Protein AF-A0A963N2X4-F1 (afdb_monomer_lite)

pLDDT: mean 80.44, std 13.96, range [39.56, 97.25]

Sequence (215 aa):
LGLLGTFWGLLTTIRSVGEIIGGMSVGADPIAMFETLKTRLDAPLSGMATSFSTSLFGLAGSLVVGFLDLQSGHAQNRFYNELEEWLSNITRLPASGAPGDGEGSVPAYVQALLEQTAESIERMQRSAVEAERERRAASEQLGELNTQLTRLSDLISRESRDLSALASSQDDLGGLIRHLAHQPNPNAQFSEELRSELRLLSRTIAAALDKRQDD

Foldseek 3Di:
DLVVLLVVLVVVLVVQLVCLVVPDDDPDDPVVNVVSNVVSNVVSVVSNVVSNVSSVVVVVVVVVVVVVVVVVVVVVVVVVVVVVVVVCVVVVVPDPPPDDDDDDDDPVVVVVVVVVVVVVVVVVVVVVVVVVVVVVVVVVVVVVVVVVVVVVVVVVVVVVVVVVVVVVVVVVVVVVVVVVVPDPDDDPVNVVVVVVVVVVVVVVVVVVVVVVVVD

Radius of gyration: 38.86 Å; chains: 1; bounding box: 84×38×122 Å

Secondary structure (DSSP, 8-state):
-HHHHHHHHHHHHHHHHHHHHHT--TTS-HHHHHHHHHHHHHHHHHHHHHHHHHHHHHHHHHHHHHHHHHHHHHHHHHHHHHHHHHHHHHHHTTSS-----------HHHHHHHHHHHHHHHHHHHHHHHHHHHHHHHHHHHHHHHHHHHHHHHHHHHHHHHHHHHHHHHHHHHHHHHHHHT-SS--HHHHHHHHHHHHHHHHHHHHHHHTTT--

Structure (mmCIF, N/CA/C/O backbone):
data_AF-A0A963N2X4-F1
#
_entry.id   AF-A0A963N2X4-F1
#
loop_
_atom_site.group_PDB
_atom_site.id
_atom_site.type_symbol
_atom_site.label_atom_id
_atom_site.label_alt_id
_atom_site.label_comp_id
_atom_site.label_asym_id
_atom_site.label_entity_id
_atom_site.label_seq_id
_atom_site.pdbx_PDB_ins_code
_atom_site.Cartn_x
_atom_site.Cartn_y
_atom_site.Cartn_z
_atom_site.occupancy
_atom_site.B_iso_or_equiv
_atom_site.auth_seq_id
_atom_site.auth_comp_id
_atom_site.auth_asym_id
_atom_site.auth_atom_id
_atom_site.pdbx_PDB_model_num
ATOM 1 N N . LEU A 1 1 ? 15.024 3.054 6.738 1.00 62.12 1 LEU A N 1
ATOM 2 C CA . LEU A 1 1 ? 14.963 2.623 5.319 1.00 62.12 1 LEU A CA 1
ATOM 3 C C . LEU A 1 1 ? 15.112 3.795 4.347 1.00 62.12 1 LEU A C 1
ATOM 5 O O . LEU A 1 1 ? 16.032 3.744 3.547 1.00 62.12 1 LEU A O 1
ATOM 9 N N . GLY A 1 2 ? 14.329 4.879 4.462 1.00 65.69 2 GLY A N 1
ATOM 10 C CA . GLY A 1 2 ? 14.443 6.041 3.556 1.00 65.69 2 GLY A CA 1
ATOM 11 C C . GLY A 1 2 ? 15.836 6.688 3.497 1.00 65.69 2 GLY A C 1
ATOM 12 O O . GLY A 1 2 ? 16.353 6.914 2.412 1.00 65.69 2 GLY A O 1
ATOM 13 N N . LEU A 1 3 ? 16.500 6.889 4.640 1.00 75.62 3 LEU A N 1
ATOM 14 C CA . LEU A 1 3 ? 17.864 7.451 4.715 1.00 75.62 3 LEU A CA 1
ATOM 15 C C . LEU A 1 3 ? 18.938 6.607 3.999 1.00 75.62 3 LEU A C 1
ATOM 17 O O . LEU A 1 3 ? 19.970 7.121 3.583 1.00 75.62 3 LEU A O 1
ATOM 21 N N . LEU A 1 4 ? 18.701 5.302 3.858 1.00 74.94 4 LEU A N 1
ATOM 22 C CA . LEU A 1 4 ? 19.638 4.380 3.218 1.00 74.94 4 LEU A CA 1
ATOM 23 C C . LEU A 1 4 ? 19.562 4.513 1.686 1.00 74.94 4 LEU A C 1
ATOM 25 O O . LEU A 1 4 ? 20.586 4.401 1.020 1.00 74.94 4 LEU A O 1
ATOM 29 N N . GLY A 1 5 ? 18.379 4.842 1.146 1.00 74.88 5 GLY A N 1
ATOM 30 C CA . GLY A 1 5 ? 18.149 5.094 -0.283 1.00 74.88 5 GLY A CA 1
ATOM 31 C C . GLY A 1 5 ? 18.872 6.336 -0.814 1.00 74.88 5 GLY A C 1
ATOM 32 O O . GLY A 1 5 ? 19.521 6.261 -1.855 1.00 74.88 5 GLY A O 1
ATOM 33 N N . THR A 1 6 ? 18.866 7.447 -0.068 1.00 79.69 6 THR A N 1
ATOM 34 C CA . THR A 1 6 ? 19.642 8.652 -0.414 1.00 79.69 6 THR A CA 1
ATOM 35 C C . THR A 1 6 ? 21.135 8.391 -0.326 1.00 79.69 6 THR A C 1
ATOM 37 O O . THR A 1 6 ? 21.881 8.814 -1.204 1.00 79.69 6 THR A O 1
ATOM 40 N N . PHE A 1 7 ? 21.585 7.671 0.703 1.00 79.12 7 PHE A N 1
ATOM 41 C CA . PHE A 1 7 ? 22.998 7.337 0.864 1.00 79.12 7 PHE A CA 1
ATOM 42 C C . PHE A 1 7 ? 23.509 6.456 -0.286 1.00 79.12 7 PHE A C 1
ATOM 44 O O . PHE A 1 7 ? 24.583 6.701 -0.833 1.00 79.12 7 PHE A O 1
ATOM 51 N N . TRP A 1 8 ? 22.706 5.478 -0.715 1.00 77.56 8 TRP A N 1
ATOM 52 C CA . TRP A 1 8 ? 23.003 4.644 -1.881 1.00 77.56 8 TRP A CA 1
ATOM 53 C C . TRP A 1 8 ? 22.994 5.427 -3.198 1.00 77.56 8 TRP A C 1
ATOM 55 O O . TRP A 1 8 ? 23.889 5.248 -4.028 1.00 77.56 8 TRP A O 1
ATOM 65 N N . GLY A 1 9 ? 22.017 6.322 -3.374 1.00 78.38 9 GLY A N 1
ATOM 66 C CA . GLY A 1 9 ? 21.945 7.226 -4.519 1.00 78.38 9 GLY A CA 1
ATOM 67 C C . GLY A 1 9 ? 23.203 8.076 -4.642 1.00 78.38 9 GLY A C 1
ATOM 68 O O . GLY A 1 9 ? 23.879 8.019 -5.664 1.00 78.38 9 GLY A O 1
ATOM 69 N N . LEU A 1 10 ? 23.578 8.763 -3.558 1.00 81.31 10 LEU A N 1
ATOM 70 C CA . LEU A 1 10 ? 24.771 9.608 -3.498 1.00 81.31 10 LEU A CA 1
ATOM 71 C C . LEU A 1 10 ? 26.069 8.823 -3.736 1.00 81.31 10 LEU A C 1
ATOM 73 O O . LEU A 1 10 ? 26.924 9.293 -4.483 1.00 81.31 10 LEU A O 1
ATOM 77 N N . LEU A 1 11 ? 26.220 7.619 -3.168 1.00 80.19 11 LEU A N 1
ATOM 78 C CA . LEU A 1 11 ? 27.384 6.761 -3.437 1.00 80.19 11 LEU A CA 1
ATOM 79 C C . LEU A 1 11 ? 27.503 6.389 -4.920 1.00 80.19 11 LEU A C 1
ATOM 81 O O . LEU A 1 11 ? 28.609 6.346 -5.463 1.00 80.19 11 LEU A O 1
ATOM 85 N N . THR A 1 12 ? 26.373 6.140 -5.579 1.00 77.12 12 THR A N 1
ATOM 86 C CA . THR A 1 12 ? 26.329 5.811 -7.009 1.00 77.12 12 THR A CA 1
ATOM 87 C C . THR A 1 12 ? 26.694 7.027 -7.856 1.00 77.12 12 THR A C 1
ATOM 89 O O . THR A 1 12 ? 27.518 6.922 -8.767 1.00 77.12 12 THR A O 1
ATOM 92 N N . THR A 1 13 ? 26.165 8.206 -7.513 1.00 80.31 13 THR A N 1
ATOM 93 C CA . THR A 1 13 ? 26.501 9.458 -8.200 1.00 80.31 13 THR A CA 1
ATOM 94 C C . THR A 1 13 ? 27.989 9.784 -8.054 1.00 80.31 13 THR A C 1
ATOM 96 O O . THR A 1 13 ? 28.654 10.034 -9.056 1.00 80.31 13 THR A O 1
ATOM 99 N N . ILE A 1 14 ? 28.549 9.698 -6.842 1.00 82.12 14 ILE A N 1
ATOM 100 C CA . ILE A 1 14 ? 29.975 9.959 -6.579 1.00 82.12 14 ILE A CA 1
ATOM 101 C C . ILE A 1 14 ? 30.872 8.985 -7.352 1.00 82.12 14 ILE A C 1
ATOM 103 O O . ILE A 1 14 ? 31.860 9.412 -7.947 1.00 82.12 14 ILE A O 1
ATOM 107 N N . ARG A 1 15 ? 30.516 7.693 -7.397 1.00 79.75 15 ARG A N 1
ATOM 108 C CA . ARG A 1 15 ? 31.253 6.691 -8.183 1.00 79.75 15 ARG A CA 1
ATOM 109 C C . ARG A 1 15 ? 31.260 7.040 -9.670 1.00 79.75 15 ARG A C 1
ATOM 111 O O . ARG A 1 15 ? 32.328 7.062 -10.271 1.00 79.75 15 ARG A O 1
ATOM 118 N N . SER A 1 16 ? 30.097 7.369 -10.235 1.00 80.31 16 SER A N 1
ATOM 119 C CA . SER A 1 16 ? 29.987 7.719 -11.657 1.00 80.31 16 SER A CA 1
ATOM 120 C C . SER A 1 16 ? 30.785 8.978 -12.014 1.00 80.31 16 SER A C 1
ATOM 122 O O . SER A 1 16 ? 31.476 9.004 -13.026 1.00 80.31 16 SER A O 1
ATOM 124 N N . VAL A 1 17 ? 30.778 9.999 -11.149 1.00 80.38 17 VAL A N 1
ATOM 125 C CA . VAL A 1 17 ? 31.577 11.217 -11.339 1.00 80.38 17 VAL A CA 1
ATOM 126 C C . VAL A 1 17 ? 33.073 10.899 -11.249 1.00 80.38 17 VAL A C 1
ATOM 128 O O . VAL A 1 17 ? 33.852 11.397 -12.059 1.00 80.38 17 VAL A O 1
ATOM 131 N N . GLY A 1 18 ? 33.478 10.022 -10.326 1.00 78.31 18 GLY A N 1
ATOM 132 C CA . GLY A 1 18 ? 34.857 9.539 -10.219 1.00 78.31 18 GLY A CA 1
ATOM 133 C C . GLY A 1 18 ? 35.337 8.791 -11.468 1.00 78.31 18 GLY A C 1
ATOM 134 O O . GLY A 1 18 ? 36.456 9.020 -11.922 1.00 78.31 18 GLY A O 1
ATOM 135 N N . GLU A 1 19 ? 34.489 7.954 -12.067 1.00 80.88 19 GLU A N 1
ATOM 136 C CA . GLU A 1 19 ? 34.790 7.243 -13.318 1.00 80.88 19 GLU A CA 1
ATOM 137 C C . GLU A 1 19 ? 34.906 8.194 -14.517 1.00 80.88 19 GLU A C 1
ATOM 139 O O . GLU A 1 19 ? 35.781 8.021 -15.366 1.00 80.88 19 GLU A O 1
ATOM 144 N N . ILE A 1 20 ? 34.066 9.231 -14.575 1.00 76.44 20 ILE A 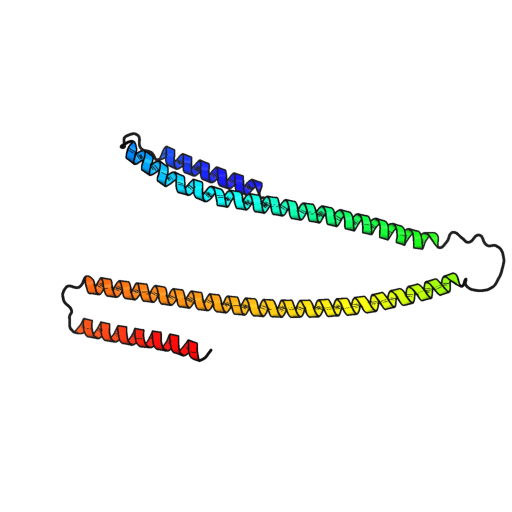N 1
ATOM 145 C CA . ILE A 1 20 ? 34.120 10.251 -15.631 1.00 76.44 20 ILE A CA 1
ATOM 146 C C . ILE A 1 20 ? 35.423 11.055 -15.546 1.00 76.44 20 ILE A C 1
ATOM 148 O O . ILE A 1 20 ? 36.079 11.255 -16.566 1.00 76.44 20 ILE A O 1
ATOM 152 N N . ILE A 1 21 ? 35.824 11.471 -14.339 1.00 75.56 21 ILE A N 1
ATOM 153 C CA . ILE A 1 21 ? 37.073 12.214 -14.110 1.00 75.56 21 ILE A CA 1
ATOM 154 C C . ILE A 1 21 ? 38.296 11.322 -14.375 1.00 75.56 21 ILE A C 1
ATOM 156 O O . ILE A 1 21 ? 39.256 11.768 -14.999 1.00 75.56 21 ILE A O 1
ATOM 160 N N . GLY A 1 22 ? 38.259 10.056 -13.947 1.00 76.31 22 GLY A N 1
ATOM 161 C CA . GLY A 1 22 ? 39.350 9.099 -14.158 1.00 76.31 22 GLY A CA 1
ATOM 162 C C . GLY A 1 22 ? 39.520 8.645 -15.613 1.00 76.31 22 GLY A C 1
ATOM 163 O O . GLY A 1 22 ? 40.617 8.262 -16.007 1.00 76.31 22 GLY A O 1
ATOM 164 N N . GLY A 1 23 ? 38.455 8.700 -16.419 1.00 70.50 23 GLY A N 1
ATOM 165 C CA . GLY A 1 23 ? 38.459 8.301 -17.830 1.00 70.50 23 GLY A CA 1
ATOM 166 C C . GLY A 1 23 ? 38.890 9.389 -18.821 1.00 70.50 23 GLY A C 1
ATOM 167 O O . GLY A 1 23 ? 38.997 9.110 -20.015 1.00 70.50 23 GLY A O 1
ATOM 168 N N . MET A 1 24 ? 39.125 10.625 -18.371 1.00 68.56 24 MET A N 1
ATOM 169 C CA . MET A 1 24 ? 39.570 11.720 -19.237 1.00 68.56 24 MET A CA 1
ATOM 170 C C . MET A 1 24 ? 41.071 11.596 -19.547 1.00 68.56 24 MET A C 1
ATOM 172 O O . MET A 1 24 ? 41.914 11.783 -18.672 1.00 68.56 24 MET A O 1
ATOM 176 N N . SER A 1 25 ? 41.428 11.309 -20.806 1.00 62.69 25 SER A N 1
ATOM 177 C CA . SER A 1 25 ? 42.835 11.249 -21.223 1.00 62.69 25 SER A CA 1
ATOM 178 C C . SER A 1 25 ? 43.450 12.649 -21.283 1.00 62.69 25 SER A C 1
ATOM 180 O O . SER A 1 25 ? 42.948 13.522 -21.995 1.00 62.69 25 SER A O 1
ATOM 182 N N . VAL A 1 26 ? 44.567 12.853 -20.588 1.00 63.06 26 VAL A N 1
ATOM 183 C CA . VAL A 1 26 ? 45.342 14.100 -20.631 1.00 63.06 26 VAL A CA 1
ATOM 184 C C . VAL A 1 26 ? 45.997 14.224 -22.014 1.00 63.06 26 VAL A C 1
ATOM 186 O O . VAL A 1 26 ? 46.991 13.556 -22.284 1.00 63.06 26 VAL A O 1
ATOM 189 N N . GLY A 1 27 ? 45.411 15.030 -22.910 1.00 63.66 27 GLY A N 1
ATOM 190 C CA . GLY A 1 27 ? 45.951 15.274 -24.259 1.00 63.66 27 GLY A CA 1
ATOM 191 C C . GLY A 1 27 ? 44.933 15.526 -25.382 1.00 63.66 27 GLY A C 1
ATOM 192 O O . GLY A 1 27 ? 45.352 15.822 -26.498 1.00 63.66 27 GLY A O 1
ATOM 193 N N . ALA A 1 28 ? 43.625 15.415 -25.125 1.00 63.44 28 ALA A N 1
ATOM 194 C CA . ALA A 1 28 ? 42.580 15.709 -26.112 1.00 63.44 28 ALA A CA 1
ATOM 195 C C . ALA A 1 28 ? 42.191 17.204 -26.142 1.00 63.44 28 ALA A C 1
ATOM 197 O O . ALA A 1 28 ? 42.460 17.947 -25.199 1.00 63.44 28 ALA A O 1
ATOM 198 N N . ASP A 1 29 ? 41.549 17.630 -27.237 1.00 82.12 29 ASP A N 1
ATOM 199 C CA . ASP A 1 29 ? 41.025 18.990 -27.421 1.00 82.12 29 ASP A CA 1
ATOM 200 C C . ASP A 1 29 ? 40.093 19.390 -26.249 1.00 82.12 29 ASP A C 1
ATOM 202 O O . ASP A 1 29 ? 39.099 18.692 -26.001 1.00 82.12 29 ASP A O 1
ATOM 206 N N . PRO A 1 30 ? 40.374 20.489 -25.516 1.00 77.81 30 PRO A N 1
ATOM 207 C CA . PRO A 1 30 ? 39.609 20.898 -24.335 1.00 77.81 30 PRO A CA 1
ATOM 208 C C . PRO A 1 30 ? 38.102 21.041 -24.578 1.00 77.81 30 PRO A C 1
ATOM 210 O O . PRO A 1 30 ? 37.301 20.787 -23.678 1.00 77.81 30 PRO A O 1
ATOM 213 N N . ILE A 1 31 ? 37.709 21.418 -25.797 1.00 81.50 31 ILE A N 1
ATOM 214 C CA . ILE A 1 31 ? 36.305 21.611 -26.178 1.00 81.50 31 ILE A CA 1
ATOM 215 C C . ILE A 1 31 ? 35.581 20.259 -26.270 1.00 81.50 31 ILE A C 1
ATOM 217 O O . ILE A 1 31 ? 34.501 20.095 -25.701 1.00 81.50 31 ILE A O 1
ATOM 221 N N . ALA A 1 32 ? 36.204 19.259 -26.901 1.00 80.38 32 ALA A N 1
ATOM 222 C CA . ALA A 1 32 ? 35.662 17.902 -26.996 1.00 80.38 32 ALA A CA 1
ATOM 223 C C . ALA A 1 32 ? 35.586 17.202 -25.623 1.00 80.38 32 ALA A C 1
ATOM 225 O O . ALA A 1 32 ? 34.647 16.450 -25.341 1.00 80.38 32 ALA A O 1
ATOM 226 N N . MET A 1 33 ? 36.545 17.481 -24.734 1.00 76.88 33 MET A N 1
ATOM 227 C CA . MET A 1 33 ? 36.530 16.979 -23.355 1.00 76.88 33 MET A CA 1
ATOM 228 C C . MET A 1 33 ? 35.375 17.577 -22.542 1.00 76.88 33 MET A C 1
ATOM 230 O O . MET A 1 33 ? 34.720 16.853 -21.792 1.00 76.88 33 MET A O 1
ATOM 234 N N . PHE A 1 34 ? 35.082 18.868 -22.717 1.00 80.62 34 PHE A N 1
ATOM 235 C CA . PHE A 1 34 ? 33.968 19.532 -22.039 1.00 80.62 34 PHE A CA 1
ATOM 236 C C . PHE A 1 34 ? 32.598 19.027 -22.520 1.00 80.62 34 PHE A C 1
ATOM 238 O O . PHE A 1 34 ? 31.717 18.764 -21.704 1.00 80.62 34 PHE A O 1
ATOM 245 N N . GLU A 1 35 ? 32.434 18.817 -23.828 1.00 82.44 35 GLU A N 1
ATOM 246 C CA . GLU A 1 35 ? 31.244 18.182 -24.422 1.00 82.44 35 GLU A CA 1
ATOM 247 C C . GLU A 1 35 ? 31.008 16.770 -23.860 1.00 82.44 35 GLU A C 1
ATOM 249 O O . GLU A 1 35 ? 29.896 16.417 -23.452 1.00 82.44 35 GLU A O 1
ATOM 254 N N . THR A 1 36 ? 32.079 15.978 -23.749 1.00 80.12 36 THR A N 1
ATOM 255 C CA . THR A 1 36 ? 32.023 14.624 -23.180 1.00 80.12 36 THR A CA 1
ATOM 256 C C . THR A 1 36 ? 31.665 14.655 -21.693 1.00 80.12 36 THR A C 1
ATOM 258 O O . THR A 1 36 ? 30.839 13.860 -21.241 1.00 80.12 36 THR A O 1
ATOM 261 N N . LEU A 1 37 ? 32.238 15.590 -20.930 1.00 80.06 37 LEU A N 1
ATOM 262 C CA . LEU A 1 37 ? 31.939 15.787 -19.512 1.00 80.06 37 LEU A CA 1
ATOM 263 C C . LEU A 1 37 ? 30.464 16.157 -19.307 1.00 80.06 37 LEU A C 1
ATOM 265 O O . LEU A 1 37 ? 29.779 15.520 -18.511 1.00 80.06 37 LEU A O 1
ATOM 269 N N . LYS A 1 38 ? 29.958 17.132 -20.071 1.00 80.38 38 LYS A N 1
ATOM 270 C CA . LYS A 1 38 ? 28.554 17.563 -20.033 1.00 80.38 38 LYS A CA 1
ATOM 271 C C . LYS A 1 38 ? 27.604 16.394 -20.298 1.00 80.38 38 LYS A C 1
ATOM 273 O O . LYS A 1 38 ? 26.673 16.179 -19.530 1.00 80.38 38 LYS A O 1
ATOM 278 N N . THR A 1 39 ? 27.868 15.620 -21.347 1.00 81.06 39 THR A N 1
ATOM 279 C CA . THR A 1 39 ? 27.009 14.495 -21.746 1.00 81.06 39 THR A CA 1
ATOM 280 C C . THR A 1 39 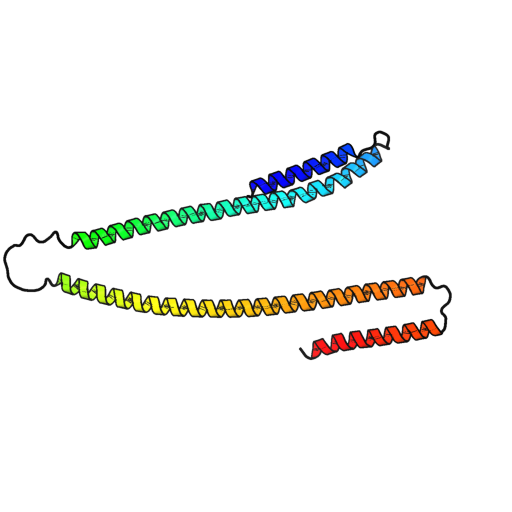? 27.034 13.366 -20.714 1.00 81.06 39 THR A C 1
ATOM 282 O O . THR A 1 39 ? 26.011 12.743 -20.443 1.00 81.06 39 THR A O 1
ATOM 285 N N . ARG A 1 40 ? 28.189 13.110 -20.085 1.00 77.38 40 ARG A N 1
ATOM 286 C CA . ARG A 1 40 ? 28.317 12.054 -19.072 1.00 77.38 40 ARG A CA 1
ATOM 287 C C . ARG A 1 40 ? 27.815 12.453 -17.684 1.00 77.38 40 ARG A C 1
ATOM 289 O O . ARG A 1 40 ? 27.451 11.561 -16.926 1.00 77.38 40 ARG A O 1
ATOM 296 N N . LEU A 1 41 ? 27.763 13.744 -17.349 1.00 77.69 41 LEU A N 1
ATOM 297 C CA . LEU A 1 41 ? 27.173 14.225 -16.091 1.00 77.69 41 LEU A CA 1
ATOM 298 C C . LEU A 1 41 ? 25.639 14.182 -16.074 1.00 77.69 41 LEU A C 1
ATOM 300 O O . LEU A 1 41 ? 25.062 14.152 -14.988 1.00 77.69 41 LEU A O 1
ATOM 304 N N . ASP A 1 42 ? 24.987 14.136 -17.235 1.00 78.19 42 ASP A N 1
ATOM 305 C CA . ASP A 1 42 ? 23.524 14.131 -17.343 1.00 78.19 42 ASP A CA 1
ATOM 306 C C . ASP A 1 42 ? 22.892 12.859 -16.744 1.00 78.19 42 ASP A C 1
ATOM 308 O O . ASP A 1 42 ? 21.947 12.926 -15.956 1.00 78.19 42 ASP A O 1
ATOM 312 N N . ALA A 1 43 ? 23.481 11.688 -17.011 1.00 74.69 43 ALA A N 1
ATOM 313 C CA . ALA A 1 43 ? 22.976 10.411 -16.500 1.00 74.69 43 ALA A CA 1
ATOM 314 C C . ALA A 1 43 ? 23.005 10.300 -14.949 1.00 74.69 43 ALA A C 1
ATOM 316 O O . ALA A 1 43 ? 21.986 9.931 -14.357 1.00 74.69 43 ALA A O 1
ATOM 317 N N . PRO A 1 44 ? 24.101 10.660 -14.249 1.00 73.00 44 PRO A N 1
ATOM 318 C CA . PRO A 1 44 ? 24.139 10.720 -12.784 1.00 73.00 44 PRO A CA 1
ATOM 319 C C . PRO A 1 44 ? 23.175 11.746 -12.174 1.00 73.00 44 PRO A C 1
ATOM 321 O O . PRO A 1 44 ? 22.573 11.476 -11.132 1.00 73.00 44 PRO A O 1
ATOM 324 N N . LEU A 1 45 ? 23.020 12.910 -12.815 1.00 73.81 45 LEU A N 1
ATOM 325 C CA . LEU A 1 45 ? 22.092 13.961 -12.386 1.00 73.81 45 LEU A CA 1
ATOM 326 C C . LEU A 1 45 ? 20.635 13.498 -12.495 1.00 73.81 45 LEU A C 1
ATOM 328 O O . LEU A 1 45 ? 19.869 13.672 -11.547 1.00 73.81 45 LEU A O 1
ATOM 332 N N . SER A 1 46 ? 20.272 12.829 -13.591 1.00 73.50 46 SER A N 1
ATOM 333 C CA . SER A 1 46 ? 18.933 12.262 -13.769 1.00 73.50 46 SER A CA 1
ATOM 334 C C . SER A 1 46 ? 18.631 11.142 -12.763 1.00 73.50 46 SER A C 1
ATOM 336 O O . SER A 1 46 ? 17.501 11.034 -12.287 1.00 73.50 46 SER A O 1
ATOM 338 N N . GLY A 1 47 ? 19.621 10.317 -12.402 1.00 75.81 47 GLY A N 1
ATOM 339 C CA . GLY A 1 47 ? 19.454 9.232 -11.425 1.00 75.81 47 GLY A CA 1
ATOM 340 C C . GLY A 1 47 ? 19.270 9.708 -9.975 1.00 75.81 47 GLY A C 1
ATOM 341 O O . GLY A 1 47 ? 18.693 8.995 -9.147 1.00 75.81 47 GLY A O 1
ATOM 342 N N . MET A 1 48 ? 19.712 10.929 -9.658 1.00 78.94 48 MET A N 1
ATOM 343 C CA . MET A 1 48 ? 19.646 11.492 -8.307 1.00 78.94 48 MET A CA 1
ATOM 344 C C . MET A 1 48 ? 18.200 11.701 -7.832 1.00 78.94 48 MET A C 1
ATOM 346 O O . MET A 1 48 ? 17.880 11.362 -6.689 1.00 78.94 48 MET A O 1
ATOM 350 N N . ALA A 1 49 ? 17.312 12.178 -8.713 1.00 76.44 49 ALA A N 1
ATOM 351 C CA . ALA A 1 49 ? 15.901 12.432 -8.404 1.00 76.44 49 ALA A CA 1
ATOM 352 C C . ALA A 1 49 ? 15.155 11.159 -7.965 1.00 76.44 49 ALA A C 1
ATOM 354 O O . ALA A 1 49 ? 14.394 11.180 -6.994 1.00 76.44 49 ALA A O 1
ATOM 355 N N . THR A 1 50 ? 15.432 10.027 -8.615 1.00 78.19 50 THR A N 1
ATOM 356 C CA . THR A 1 50 ? 14.839 8.729 -8.270 1.00 78.19 50 THR A CA 1
ATOM 357 C C . THR A 1 50 ? 15.265 8.287 -6.870 1.00 78.19 50 THR A C 1
ATOM 359 O O . THR A 1 50 ? 14.421 7.896 -6.065 1.00 78.19 50 THR A O 1
ATOM 362 N N . SER A 1 51 ? 16.551 8.430 -6.526 1.00 79.44 51 SER A N 1
ATOM 363 C CA . SER A 1 51 ? 17.048 8.100 -5.181 1.00 79.44 51 SER A CA 1
ATOM 364 C C . SER A 1 51 ? 16.438 8.990 -4.090 1.00 79.44 51 SER A C 1
ATOM 366 O O . SER A 1 51 ? 16.032 8.490 -3.040 1.00 79.44 51 SER A O 1
ATOM 368 N N . PHE A 1 52 ? 16.265 10.286 -4.363 1.00 76.12 52 PHE A N 1
ATOM 369 C CA . PHE A 1 52 ? 15.649 11.235 -3.437 1.00 76.12 52 PHE A CA 1
ATOM 370 C C . PHE A 1 52 ? 14.164 10.924 -3.184 1.00 76.12 52 PHE A C 1
ATOM 372 O O . PHE A 1 52 ? 13.705 10.967 -2.041 1.00 76.12 52 PHE A O 1
ATOM 379 N N . SER A 1 53 ? 13.429 10.524 -4.226 1.00 82.31 53 SER A N 1
ATOM 380 C CA . SER A 1 53 ? 12.023 10.114 -4.118 1.00 82.31 53 SER A CA 1
ATOM 381 C C . SER A 1 53 ? 11.842 8.874 -3.229 1.00 82.31 53 SER A C 1
ATOM 383 O O . SER A 1 53 ? 10.964 8.857 -2.364 1.00 82.31 53 SER A O 1
ATOM 385 N N . THR A 1 54 ? 12.731 7.871 -3.333 1.00 84.06 54 THR A N 1
ATOM 386 C CA . THR A 1 54 ? 12.684 6.687 -2.444 1.00 84.06 54 THR A CA 1
ATOM 387 C C . THR A 1 54 ? 12.869 7.049 -0.965 1.00 84.06 54 THR A C 1
ATOM 389 O O . THR A 1 54 ? 12.269 6.430 -0.082 1.00 84.06 54 THR A O 1
ATOM 392 N N . SER A 1 55 ? 13.645 8.094 -0.675 1.00 82.88 55 SER A N 1
ATOM 393 C CA . SER A 1 55 ? 13.852 8.589 0.686 1.00 82.88 55 SER A CA 1
ATOM 394 C C . SER A 1 55 ? 12.677 9.390 1.217 1.00 82.88 55 SER A C 1
ATOM 396 O O . SER A 1 55 ? 12.290 9.177 2.367 1.00 82.88 55 SER A O 1
ATOM 398 N N . LEU A 1 56 ? 12.080 10.251 0.388 1.00 84.50 56 LEU A N 1
ATOM 399 C CA . LEU A 1 56 ? 10.828 10.936 0.713 1.00 84.50 56 LEU A CA 1
ATOM 400 C C . LEU A 1 56 ? 9.718 9.930 1.021 1.00 84.50 56 LEU A C 1
ATOM 402 O O . LEU A 1 56 ? 9.040 10.069 2.036 1.00 84.50 56 LEU A O 1
ATOM 406 N N . PHE A 1 57 ? 9.597 8.874 0.215 1.00 84.94 57 PHE A N 1
ATOM 407 C CA . PHE A 1 57 ? 8.638 7.798 0.450 1.00 84.94 57 PHE A CA 1
ATOM 408 C C . PHE A 1 57 ? 8.902 7.065 1.774 1.00 84.94 57 PHE A C 1
ATOM 410 O O . PHE A 1 57 ? 7.987 6.853 2.567 1.00 84.94 57 PHE A O 1
ATOM 417 N N . GLY A 1 58 ? 10.163 6.732 2.069 1.00 85.44 58 GLY A N 1
ATOM 418 C CA . GLY A 1 58 ? 10.526 6.077 3.327 1.00 85.44 58 GLY A CA 1
ATOM 419 C C . GLY A 1 58 ? 10.297 6.947 4.570 1.00 85.44 58 GLY A C 1
ATOM 420 O O . GLY A 1 58 ? 9.921 6.424 5.619 1.00 85.44 58 GLY A O 1
ATOM 421 N N . LEU A 1 59 ? 10.508 8.261 4.466 1.00 88.50 59 LEU A N 1
ATOM 422 C CA . LEU A 1 59 ? 10.247 9.207 5.554 1.00 88.50 59 LEU A CA 1
ATOM 423 C C . LEU A 1 59 ? 8.738 9.403 5.740 1.00 88.50 59 LEU A C 1
ATOM 425 O O . LEU A 1 59 ? 8.247 9.270 6.860 1.00 88.50 59 LEU A O 1
ATOM 429 N N . ALA A 1 60 ? 7.988 9.601 4.653 1.00 88.44 60 ALA A N 1
ATOM 430 C CA . ALA A 1 60 ? 6.528 9.652 4.680 1.00 88.44 60 ALA A CA 1
ATOM 431 C C . ALA A 1 60 ? 5.933 8.385 5.318 1.00 88.44 60 ALA A C 1
ATOM 433 O O . ALA A 1 60 ? 5.077 8.485 6.193 1.00 88.44 60 ALA A O 1
ATOM 434 N N . GLY A 1 61 ? 6.460 7.203 4.979 1.00 90.69 61 GLY A N 1
ATOM 435 C CA . GLY A 1 61 ? 6.081 5.941 5.615 1.00 90.69 61 GLY A CA 1
ATOM 436 C C . GLY A 1 61 ? 6.332 5.927 7.127 1.00 90.69 61 GLY A C 1
ATOM 437 O O . GLY A 1 61 ? 5.456 5.530 7.888 1.00 90.69 61 GLY A O 1
ATOM 438 N N . SER A 1 62 ? 7.487 6.422 7.589 1.00 91.12 62 SER A N 1
ATOM 439 C CA . SER A 1 62 ? 7.770 6.528 9.031 1.00 91.12 62 SER A CA 1
ATOM 440 C C . SER A 1 62 ? 6.857 7.522 9.756 1.00 91.12 62 SER A C 1
ATOM 442 O O . SER A 1 62 ? 6.477 7.280 10.898 1.00 91.12 62 SER A O 1
ATOM 444 N N . LEU A 1 63 ? 6.455 8.600 9.079 1.00 91.38 63 LEU A N 1
ATOM 445 C CA . LEU A 1 63 ? 5.506 9.588 9.591 1.00 91.38 63 LEU A CA 1
ATOM 446 C C . LEU A 1 63 ? 4.110 8.987 9.759 1.00 91.38 63 LEU A C 1
ATOM 448 O O . LEU A 1 63 ? 3.489 9.172 10.800 1.00 91.38 63 LEU A O 1
ATOM 452 N N . VAL A 1 64 ? 3.640 8.230 8.762 1.00 94.94 64 VAL A N 1
ATOM 453 C CA . VAL A 1 64 ? 2.346 7.537 8.824 1.00 94.94 64 VAL A CA 1
ATOM 454 C C . VAL A 1 64 ? 2.338 6.506 9.950 1.00 94.94 64 VAL A C 1
ATOM 456 O O . VAL A 1 64 ? 1.403 6.485 10.744 1.00 94.94 64 VAL A O 1
ATOM 459 N N . VAL A 1 65 ? 3.386 5.684 10.067 1.00 95.00 65 VAL A N 1
ATOM 460 C CA . VAL A 1 65 ? 3.488 4.689 11.148 1.00 95.00 65 VAL A CA 1
ATOM 461 C C . VAL A 1 65 ? 3.566 5.364 12.519 1.00 95.00 65 VAL A C 1
ATOM 463 O O . VAL A 1 65 ? 2.854 4.952 13.427 1.00 95.00 65 VAL A O 1
ATOM 466 N N . GLY A 1 66 ? 4.359 6.430 12.668 1.00 94.19 66 GLY A N 1
ATOM 467 C CA . GLY A 1 66 ? 4.431 7.190 13.920 1.00 94.19 66 GLY A CA 1
ATOM 468 C C . GLY A 1 66 ? 3.100 7.846 14.296 1.00 94.19 66 GLY A C 1
ATOM 469 O O . GLY A 1 66 ? 2.723 7.862 15.463 1.00 94.19 66 GLY A O 1
ATOM 470 N N . PHE A 1 67 ? 2.342 8.332 13.313 1.00 95.69 67 PHE A N 1
ATOM 471 C CA . PHE A 1 67 ? 0.993 8.841 13.548 1.00 95.69 67 PHE A CA 1
ATOM 472 C C . PHE A 1 67 ? 0.031 7.733 14.002 1.00 95.69 67 PHE A C 1
ATOM 474 O O . PHE A 1 67 ? -0.721 7.929 14.955 1.00 95.69 67 PHE A O 1
ATOM 481 N N . LEU A 1 68 ? 0.068 6.558 13.365 1.00 96.00 68 LEU A N 1
ATOM 482 C CA . LEU A 1 68 ? -0.748 5.411 13.776 1.00 96.00 68 LEU A CA 1
ATOM 483 C C . LEU A 1 68 ? -0.400 4.925 15.189 1.00 96.00 68 LEU A C 1
ATOM 485 O O . LEU A 1 68 ? -1.303 4.545 15.930 1.00 96.00 68 LEU A O 1
ATOM 489 N N . ASP A 1 69 ? 0.872 4.985 15.578 1.00 94.75 69 ASP A N 1
ATOM 490 C CA . ASP A 1 69 ? 1.320 4.642 16.930 1.00 94.75 69 ASP A CA 1
ATOM 491 C C . ASP A 1 69 ? 0.737 5.601 17.981 1.00 94.75 69 ASP A C 1
ATOM 493 O O . ASP A 1 69 ? 0.179 5.165 18.987 1.00 94.75 69 ASP A O 1
ATOM 497 N N . LEU A 1 70 ? 0.732 6.910 17.700 1.00 94.44 70 LEU A N 1
ATOM 498 C CA . LEU A 1 70 ? 0.079 7.900 18.565 1.00 94.44 70 LEU A CA 1
ATOM 499 C C . LEU A 1 70 ? -1.432 7.653 18.691 1.00 94.44 70 LEU A C 1
ATOM 501 O O . LEU A 1 70 ? -1.982 7.696 19.793 1.00 94.44 70 LEU A O 1
ATOM 505 N N . GLN A 1 71 ? -2.104 7.347 17.579 1.00 93.81 71 GLN A N 1
ATOM 506 C CA . GLN A 1 71 ? -3.531 7.013 17.587 1.00 93.81 71 GLN A CA 1
ATOM 507 C C . GLN A 1 71 ? -3.809 5.735 18.396 1.00 93.81 71 GLN A C 1
ATOM 509 O O . GLN A 1 71 ? -4.765 5.693 19.172 1.00 93.81 71 GLN A O 1
ATOM 514 N N . SER A 1 72 ? -2.953 4.717 18.263 1.00 94.62 72 SER A N 1
ATOM 515 C CA . SER A 1 72 ? -3.014 3.482 19.049 1.00 94.62 72 SER A CA 1
ATOM 516 C C . SER A 1 72 ? -2.809 3.756 20.540 1.00 94.62 72 SER A C 1
ATOM 518 O O . SER A 1 72 ? -3.588 3.276 21.359 1.00 94.62 72 SER A O 1
ATOM 520 N N . GLY A 1 73 ? -1.835 4.595 20.904 1.00 93.94 73 GLY A N 1
ATOM 521 C CA . GLY A 1 73 ? -1.601 5.011 22.287 1.00 93.94 73 GLY A CA 1
ATOM 522 C C . GLY A 1 73 ? -2.815 5.711 22.904 1.00 93.94 73 GLY A C 1
ATOM 523 O O . GLY A 1 73 ? -3.211 5.390 24.024 1.00 93.94 73 GLY A O 1
ATOM 524 N N . HIS A 1 74 ? -3.476 6.605 22.160 1.00 94.12 74 HIS A N 1
ATOM 525 C CA . HIS A 1 74 ? -4.727 7.228 22.605 1.00 94.12 74 HIS A CA 1
ATOM 526 C C . HIS A 1 74 ? -5.859 6.211 22.799 1.00 94.12 74 HIS A C 1
ATOM 528 O O . HIS A 1 74 ? -6.557 6.263 23.815 1.00 94.12 74 HIS A O 1
ATOM 534 N N . ALA A 1 75 ? -6.030 5.279 21.858 1.00 92.38 75 ALA A N 1
ATOM 535 C CA . ALA A 1 75 ? -7.033 4.222 21.958 1.00 92.38 75 ALA A CA 1
ATOM 536 C C . ALA A 1 75 ? -6.766 3.295 23.154 1.00 92.38 75 ALA A C 1
ATOM 538 O O . ALA A 1 75 ? -7.690 2.952 23.888 1.00 92.38 75 ALA A O 1
ATOM 539 N N . GLN A 1 76 ? -5.502 2.950 23.399 1.00 94.75 76 GLN A N 1
ATOM 540 C CA . GLN A 1 76 ? -5.097 2.108 24.516 1.00 94.75 76 GLN A CA 1
ATOM 541 C C . GLN A 1 76 ? -5.328 2.808 25.860 1.00 94.75 76 GLN A C 1
ATOM 543 O O . GLN A 1 76 ? -5.860 2.196 26.782 1.00 94.75 76 GLN A O 1
ATOM 548 N N . ASN A 1 77 ? -5.013 4.102 25.964 1.00 92.88 77 ASN A N 1
ATOM 549 C CA . ASN A 1 77 ? -5.258 4.880 27.180 1.00 92.88 77 ASN A CA 1
ATOM 550 C C . ASN A 1 77 ? -6.761 5.000 27.481 1.00 92.88 77 ASN A C 1
ATOM 552 O O . ASN A 1 77 ? -7.190 4.870 28.624 1.00 92.88 77 ASN A O 1
ATOM 556 N N . ARG A 1 78 ? -7.580 5.179 26.436 1.00 94.69 78 ARG A N 1
ATOM 557 C CA . ARG A 1 78 ? -9.040 5.145 26.557 1.00 94.69 78 ARG A CA 1
ATOM 558 C C . ARG A 1 78 ? -9.534 3.775 27.026 1.00 94.69 78 ARG A C 1
ATOM 560 O O . ARG A 1 78 ? -10.352 3.721 27.933 1.00 94.69 78 ARG A O 1
ATOM 567 N N . PHE A 1 79 ? -9.022 2.694 26.445 1.00 93.88 79 PHE A N 1
ATOM 568 C CA . PHE A 1 79 ? -9.376 1.333 26.840 1.00 93.88 79 PHE A CA 1
ATOM 569 C C . PHE A 1 79 ? -8.997 1.035 28.295 1.00 93.88 79 PHE A C 1
ATOM 571 O O . PHE A 1 79 ? -9.800 0.456 29.017 1.00 93.88 79 PHE A O 1
ATOM 578 N N . TYR A 1 80 ? -7.820 1.473 28.757 1.00 95.06 80 TYR A N 1
ATOM 579 C CA . TYR A 1 80 ? -7.435 1.343 30.165 1.00 95.06 80 TYR A CA 1
ATOM 580 C C . TYR A 1 80 ? -8.389 2.096 31.091 1.00 95.06 80 TYR A C 1
ATOM 582 O O . TYR A 1 80 ? -8.829 1.518 32.079 1.00 95.06 80 TYR A O 1
ATOM 590 N N . ASN A 1 81 ? -8.765 3.329 30.743 1.00 94.62 81 ASN A N 1
ATOM 591 C CA . ASN A 1 81 ? -9.741 4.092 31.521 1.00 94.62 81 ASN A CA 1
ATOM 592 C C . ASN A 1 81 ? -11.121 3.411 31.533 1.00 94.62 81 ASN A C 1
ATOM 594 O O . ASN A 1 81 ? -11.769 3.356 32.572 1.00 94.62 81 ASN A O 1
ATOM 598 N N . GLU A 1 82 ? -11.577 2.869 30.400 1.00 93.75 82 GLU A N 1
ATOM 599 C CA . GLU A 1 82 ? -12.851 2.139 30.314 1.00 93.75 82 GLU A CA 1
ATOM 600 C C . GLU A 1 82 ? -12.813 0.823 31.112 1.00 93.75 82 GLU A C 1
ATOM 602 O O . GLU A 1 82 ? -13.791 0.483 31.779 1.00 93.75 82 GLU A O 1
ATOM 607 N N . LEU A 1 83 ? -11.683 0.107 31.104 1.00 93.69 83 LEU A N 1
ATOM 608 C CA . LEU A 1 83 ? -11.471 -1.071 31.946 1.00 93.69 83 LEU A CA 1
ATOM 609 C C . LEU A 1 83 ? -11.443 -0.716 33.432 1.00 93.69 83 LEU A C 1
ATOM 611 O O . LEU A 1 83 ? -12.037 -1.436 34.232 1.00 93.69 83 LEU A O 1
ATOM 615 N N . GLU A 1 84 ? -10.762 0.366 33.810 1.00 93.00 84 GLU A N 1
ATOM 616 C CA . GLU A 1 84 ? -10.720 0.847 35.190 1.00 93.00 84 GLU A CA 1
ATOM 617 C C . GLU A 1 84 ? -12.121 1.226 35.669 1.00 93.00 84 GLU A C 1
ATOM 619 O O . GLU A 1 84 ? -12.546 0.771 36.730 1.00 93.00 84 GLU A O 1
ATOM 624 N N . GLU A 1 85 ? -12.876 1.972 34.862 1.00 91.44 85 GLU A N 1
ATOM 625 C CA . GLU A 1 85 ? -14.256 2.338 35.171 1.00 91.44 85 GLU A CA 1
ATOM 626 C C . GLU A 1 85 ? -15.134 1.086 35.321 1.00 91.44 85 GLU A C 1
ATOM 628 O O . GLU A 1 85 ? -15.854 0.957 36.312 1.00 91.44 85 GLU A O 1
ATOM 633 N N . TRP A 1 86 ? -15.027 0.117 34.406 1.00 90.75 86 TRP A N 1
ATOM 634 C CA . TRP A 1 86 ? -15.770 -1.146 34.465 1.00 90.75 86 TRP A CA 1
ATOM 635 C C . TRP A 1 86 ? -15.432 -1.974 35.714 1.00 90.75 86 TRP A C 1
ATOM 637 O O . TRP A 1 86 ? -16.337 -2.451 36.407 1.00 90.75 86 TRP A O 1
ATOM 647 N N . LEU A 1 87 ? -14.144 -2.097 36.049 1.00 87.12 87 LEU A N 1
ATOM 648 C CA . LEU A 1 87 ? -13.685 -2.760 37.270 1.00 87.12 87 LEU A CA 1
ATOM 649 C C . LEU A 1 87 ? -14.164 -2.017 38.517 1.00 87.12 87 LEU A C 1
ATOM 651 O O . LEU A 1 87 ? -14.594 -2.651 39.483 1.00 87.12 87 LEU A O 1
ATOM 655 N N . SER A 1 88 ? -14.128 -0.685 38.505 1.00 84.94 88 SER A N 1
ATOM 656 C CA . SER A 1 88 ? -14.608 0.137 39.613 1.00 84.94 88 SER A CA 1
ATOM 657 C C . SER A 1 88 ? -16.117 -0.014 39.804 1.00 84.94 88 SER A C 1
ATOM 659 O O . SER A 1 88 ? -16.568 -0.102 40.941 1.00 84.94 88 SER A O 1
ATOM 661 N N . ASN A 1 89 ? -16.889 -0.133 38.721 1.00 83.00 89 ASN A N 1
ATOM 662 C CA . ASN A 1 89 ? -18.326 -0.366 38.763 1.00 83.00 89 ASN A CA 1
ATOM 663 C C . ASN A 1 89 ? -18.626 -1.733 39.398 1.00 83.00 89 ASN A C 1
ATOM 665 O O . ASN A 1 89 ? -19.355 -1.807 40.382 1.00 83.00 89 ASN A O 1
ATOM 669 N N . ILE A 1 90 ? -17.952 -2.799 38.955 1.00 79.06 90 ILE A N 1
ATOM 670 C CA . ILE A 1 90 ? -18.087 -4.138 39.559 1.00 79.06 90 ILE A CA 1
ATOM 671 C C . ILE A 1 90 ? -17.662 -4.155 41.035 1.00 79.06 90 ILE A C 1
ATOM 673 O O . ILE A 1 90 ? -18.309 -4.799 41.860 1.00 79.06 90 ILE A O 1
ATOM 677 N N . THR A 1 91 ? -16.599 -3.430 41.390 1.00 70.44 91 THR A N 1
ATOM 678 C CA . THR A 1 91 ? -16.029 -3.443 42.749 1.00 70.44 91 THR A CA 1
ATOM 679 C C . THR A 1 91 ? -16.725 -2.467 43.701 1.00 70.44 91 THR A C 1
ATOM 681 O O . THR A 1 91 ? -16.632 -2.632 44.912 1.00 70.44 91 THR A O 1
ATOM 684 N N . ARG A 1 92 ? -17.461 -1.465 43.204 1.00 57.47 92 ARG A N 1
ATOM 685 C CA . ARG A 1 92 ? -18.306 -0.582 44.030 1.00 57.47 92 ARG A CA 1
ATOM 686 C C . ARG A 1 92 ? -19.617 -1.253 44.454 1.00 57.47 92 ARG A C 1
ATOM 688 O O . ARG A 1 92 ? -20.275 -0.748 45.362 1.00 57.47 92 ARG A O 1
ATOM 695 N N . LEU A 1 93 ? -19.970 -2.400 43.869 1.00 54.50 93 LEU A N 1
ATOM 696 C CA . LEU A 1 93 ? -21.196 -3.133 44.193 1.00 54.50 93 LEU A CA 1
ATOM 697 C C . LEU A 1 93 ? -21.226 -3.952 45.518 1.00 54.50 93 LEU A C 1
ATOM 699 O O . LEU A 1 93 ? -22.315 -4.432 45.825 1.00 54.50 93 LEU A O 1
ATOM 703 N N . PRO A 1 94 ? -20.181 -4.078 46.376 1.00 50.19 94 PRO A N 1
ATOM 704 C CA . PRO A 1 94 ? -20.339 -4.730 47.684 1.00 50.19 94 PRO A CA 1
ATOM 705 C C . PRO A 1 94 ? -19.855 -3.914 48.905 1.00 50.19 94 PRO A C 1
ATOM 707 O O . PRO A 1 94 ? -19.411 -4.514 49.880 1.00 50.19 94 PRO A O 1
ATOM 710 N N . ALA A 1 95 ? -19.929 -2.573 48.909 1.00 49.62 95 ALA A N 1
ATOM 711 C CA . ALA A 1 95 ? -19.518 -1.781 50.090 1.00 49.62 95 ALA A CA 1
ATOM 712 C C . ALA A 1 95 ? -20.563 -0.800 50.660 1.00 49.62 95 ALA A C 1
ATOM 714 O O . ALA A 1 95 ? -20.377 -0.292 51.764 1.00 49.62 95 ALA A O 1
ATOM 715 N N . SER A 1 96 ? -21.687 -0.555 49.981 1.00 49.69 96 SER A N 1
ATOM 716 C CA . SER A 1 96 ? -22.802 0.226 50.538 1.00 49.69 96 SER A CA 1
ATOM 717 C C . SER A 1 96 ? -23.885 -0.706 51.082 1.00 49.69 96 SER A C 1
ATOM 719 O O . SER A 1 96 ? -24.964 -0.838 50.510 1.00 49.69 96 SER A O 1
ATOM 721 N N . GLY A 1 97 ? -23.568 -1.404 52.166 1.00 46.91 97 GLY A N 1
ATOM 722 C CA . GLY A 1 97 ? -24.481 -2.338 52.815 1.00 46.91 97 GLY A CA 1
ATOM 723 C C . GLY A 1 97 ? -24.032 -2.631 54.235 1.00 46.91 97 GLY A C 1
ATOM 724 O O . GLY A 1 97 ? -23.743 -3.773 54.569 1.00 46.91 97 GLY A O 1
ATOM 725 N N . ALA A 1 98 ? -23.935 -1.593 55.068 1.00 43.66 98 ALA A N 1
ATOM 726 C CA . ALA A 1 98 ? -24.006 -1.807 56.507 1.00 43.66 98 ALA A CA 1
ATOM 727 C C . ALA A 1 98 ? -25.431 -2.317 56.814 1.00 43.66 98 ALA A C 1
ATOM 729 O O . ALA A 1 98 ? -26.389 -1.629 56.453 1.00 43.66 98 ALA A O 1
ATOM 730 N N . PRO A 1 99 ? -25.602 -3.515 57.403 1.00 42.94 99 PRO A N 1
ATOM 731 C CA . PRO A 1 99 ? -26.919 -4.101 57.599 1.00 42.94 99 PRO A CA 1
ATOM 732 C C . PRO A 1 99 ? -27.627 -3.393 58.757 1.00 42.94 99 PRO A C 1
ATOM 734 O O . PRO A 1 99 ? -27.340 -3.631 59.928 1.00 42.94 99 PRO A O 1
ATOM 737 N N . GLY A 1 100 ? -28.547 -2.498 58.403 1.00 44.19 100 GLY A N 1
ATOM 738 C CA . GLY A 1 100 ? -29.672 -2.119 59.245 1.00 44.19 100 GLY A CA 1
ATOM 739 C C . GLY A 1 100 ? -30.837 -3.053 58.933 1.00 44.19 100 GLY A C 1
ATOM 740 O O . GLY A 1 100 ? -31.432 -2.944 57.869 1.00 44.19 100 GLY A O 1
ATOM 741 N N . ASP A 1 101 ? -31.046 -4.002 59.840 1.00 43.09 101 ASP A N 1
ATOM 742 C CA . ASP A 1 101 ? -32.261 -4.757 60.172 1.00 43.09 101 ASP A CA 1
ATOM 743 C C . ASP A 1 101 ? -33.501 -4.593 59.256 1.00 43.09 101 ASP A C 1
ATOM 745 O O . ASP A 1 101 ? -34.069 -3.505 59.150 1.00 43.09 101 ASP A O 1
ATOM 749 N N . GLY A 1 102 ? -33.969 -5.696 58.656 1.00 39.56 102 GLY A N 1
ATOM 750 C CA . GLY A 1 102 ? -35.280 -5.759 57.997 1.00 39.56 102 GLY A CA 1
ATOM 751 C C . GLY A 1 102 ? -35.386 -6.767 56.850 1.00 39.56 102 GLY A C 1
ATOM 752 O O . GLY A 1 102 ? -34.925 -6.516 55.740 1.00 39.56 102 GLY A O 1
ATOM 753 N N . GLU A 1 103 ? -36.046 -7.898 57.107 1.00 47.03 103 GLU A N 1
ATOM 754 C CA . GLU A 1 103 ? -36.592 -8.807 56.094 1.00 47.03 103 GLU A CA 1
ATOM 755 C C . GLU A 1 103 ? -37.469 -8.063 55.068 1.00 47.03 103 GLU A C 1
ATOM 757 O O . GLU A 1 103 ? -38.399 -7.351 55.440 1.00 47.03 103 GLU A O 1
ATOM 762 N N . GLY A 1 104 ? -37.243 -8.307 53.771 1.00 50.81 104 GLY A N 1
ATOM 763 C CA . GLY A 1 104 ? -38.238 -8.038 52.730 1.00 50.81 104 GLY A CA 1
ATOM 764 C C . GLY A 1 104 ? -37.722 -7.289 51.502 1.00 50.81 104 GLY A C 1
ATOM 765 O O . GLY A 1 104 ? -37.333 -6.130 51.572 1.00 50.81 104 GLY A O 1
ATOM 766 N N . SER A 1 105 ? -37.866 -7.943 50.347 1.00 46.56 105 SER A N 1
ATOM 767 C CA . SER A 1 105 ? -37.621 -7.473 48.975 1.00 46.56 105 SER A CA 1
ATOM 768 C C . SER A 1 105 ? -36.156 -7.395 48.531 1.00 46.56 105 SER A C 1
ATOM 770 O O . SER A 1 105 ? -35.337 -6.642 49.050 1.00 46.56 105 SER A O 1
ATOM 772 N N . VAL A 1 106 ? -35.842 -8.178 47.494 1.00 57.44 106 VAL A N 1
ATOM 773 C CA . VAL A 1 106 ? -34.689 -7.920 46.626 1.00 57.44 106 VAL A CA 1
ATOM 774 C C . VAL A 1 106 ? -34.777 -6.445 46.203 1.00 57.44 106 VAL A C 1
ATOM 776 O O . VAL A 1 106 ? -35.828 -6.049 45.693 1.00 57.44 106 VAL A O 1
ATOM 779 N N . PRO A 1 107 ? -33.742 -5.615 46.435 1.00 72.19 107 PRO A N 1
ATOM 780 C CA . PRO A 1 107 ? -33.830 -4.184 46.176 1.00 72.19 107 PRO A CA 1
ATOM 781 C C . PRO A 1 107 ? -34.216 -3.937 44.715 1.00 72.19 107 PRO A C 1
ATOM 783 O O . PRO A 1 107 ? -33.555 -4.458 43.818 1.00 72.19 107 PRO A O 1
ATOM 786 N N . ALA A 1 108 ? -35.246 -3.125 44.460 1.00 68.94 108 ALA A N 1
ATOM 787 C CA . ALA A 1 108 ? -35.734 -2.798 43.109 1.00 68.94 108 ALA A CA 1
ATOM 788 C C . ALA A 1 108 ? -34.621 -2.316 42.149 1.00 68.94 108 ALA A C 1
ATOM 790 O O . ALA A 1 108 ? -34.711 -2.480 40.936 1.00 68.94 108 ALA A O 1
ATOM 791 N N . TYR A 1 109 ? -33.532 -1.785 42.708 1.00 67.31 109 TYR A N 1
ATOM 792 C CA . TYR A 1 109 ? -32.303 -1.437 42.001 1.00 67.31 109 TYR A CA 1
ATOM 793 C C . TYR A 1 109 ? -31.619 -2.635 41.312 1.00 67.31 109 TYR A C 1
ATOM 795 O O . TYR A 1 109 ? -31.182 -2.520 40.171 1.00 67.31 109 TYR A O 1
ATOM 803 N N . VAL A 1 110 ? -31.565 -3.804 41.961 1.00 75.50 110 VAL A N 1
ATOM 804 C CA . VAL A 1 110 ? -30.948 -5.022 41.402 1.00 75.50 110 VAL A CA 1
ATOM 805 C C . VAL A 1 110 ? -31.776 -5.557 40.235 1.00 75.50 110 VAL A C 1
ATOM 807 O O . VAL A 1 110 ? -31.217 -5.989 39.232 1.00 75.50 110 VAL A O 1
ATOM 810 N N . GLN A 1 111 ? -33.104 -5.473 40.326 1.00 75.00 111 GLN A N 1
ATOM 811 C CA . GLN A 1 111 ? -33.989 -5.883 39.240 1.00 75.00 111 GLN A CA 1
ATOM 812 C C . GLN A 1 111 ? -33.870 -4.953 38.024 1.00 75.00 111 GLN A C 1
ATOM 814 O O . GLN A 1 111 ? -33.726 -5.444 36.910 1.00 75.00 111 GLN A O 1
ATOM 819 N N . ALA A 1 112 ? -33.803 -3.634 38.237 1.00 76.50 112 ALA A N 1
ATOM 820 C CA . ALA A 1 112 ? -33.577 -2.666 37.163 1.00 76.50 112 ALA A CA 1
ATOM 821 C C . ALA A 1 112 ? -32.210 -2.850 36.471 1.00 76.50 112 ALA A C 1
ATOM 823 O O . ALA A 1 112 ? -32.126 -2.748 35.248 1.00 76.50 112 ALA A O 1
ATOM 824 N N . LEU A 1 113 ? -31.145 -3.179 37.218 1.00 79.69 113 LEU A N 1
ATOM 825 C CA . LEU A 1 113 ? -29.839 -3.501 36.625 1.00 79.69 113 LEU A CA 1
ATOM 826 C C . LEU A 1 113 ? -29.869 -4.798 35.808 1.00 79.69 113 LEU A C 1
ATOM 828 O O . LEU A 1 113 ? -29.250 -4.873 34.747 1.00 79.69 113 LEU A O 1
ATOM 832 N N . LEU A 1 114 ? -30.573 -5.828 36.277 1.00 82.88 114 LEU A N 1
ATOM 833 C CA . LEU A 1 114 ? -30.716 -7.083 35.533 1.00 82.88 114 LEU A CA 1
ATOM 834 C C . LEU A 1 114 ? -31.511 -6.882 34.236 1.00 82.88 114 LEU A C 1
ATOM 836 O O . LEU A 1 114 ? -31.161 -7.436 33.198 1.00 82.88 114 LEU A O 1
ATOM 840 N N . GLU A 1 115 ? -32.526 -6.028 34.267 1.00 86.19 115 GLU A N 1
ATOM 841 C CA . GLU A 1 115 ? -33.331 -5.686 33.094 1.00 86.19 115 GLU A CA 1
ATOM 842 C C . GLU A 1 115 ? -32.525 -4.839 32.091 1.00 86.19 115 GLU A C 1
ATOM 844 O O . GLU A 1 115 ? -32.497 -5.131 30.895 1.00 86.19 115 GLU A O 1
ATOM 849 N N . GLN A 1 116 ? -31.749 -3.869 32.585 1.00 87.12 116 GLN A N 1
ATOM 850 C CA . GLN A 1 116 ? -30.846 -3.055 31.768 1.00 87.12 116 GLN A CA 1
ATOM 851 C C . GLN A 1 116 ? -29.711 -3.876 31.134 1.00 87.12 116 GLN A C 1
ATOM 853 O O . GLN A 1 116 ? -29.329 -3.639 29.984 1.00 87.12 116 GLN A O 1
ATOM 858 N N . THR A 1 117 ? -29.146 -4.838 31.864 1.00 85.81 117 THR A N 1
ATOM 859 C CA . THR A 1 117 ? -28.085 -5.711 31.336 1.00 85.81 117 THR A CA 1
ATOM 860 C C . THR A 1 117 ? -28.632 -6.687 30.299 1.00 85.81 117 THR A C 1
ATOM 862 O O . THR A 1 117 ? -27.996 -6.862 29.260 1.00 85.81 117 THR A O 1
ATOM 865 N N . ALA A 1 118 ? -29.828 -7.243 30.512 1.00 88.19 118 ALA A N 1
ATOM 866 C CA . ALA A 1 118 ? -30.510 -8.073 29.521 1.00 88.19 118 ALA A CA 1
ATOM 867 C C . ALA A 1 118 ? -30.760 -7.304 28.212 1.00 88.19 118 ALA A C 1
ATOM 869 O O . ALA A 1 118 ? -30.422 -7.791 27.132 1.00 88.19 118 ALA A O 1
ATOM 870 N N . GLU A 1 119 ? -31.249 -6.065 28.297 1.00 92.19 119 GLU A N 1
ATOM 871 C CA . GLU A 1 119 ? -31.496 -5.241 27.110 1.00 92.19 119 GLU A CA 1
ATOM 872 C C . GLU A 1 119 ? -30.196 -4.808 26.402 1.00 92.19 119 GLU A C 1
ATOM 874 O O . GLU A 1 119 ? -30.145 -4.696 25.173 1.00 92.19 119 GLU A O 1
ATOM 879 N N . SER A 1 120 ? -29.117 -4.584 27.158 1.00 89.25 120 SER A N 1
ATOM 880 C CA . SER A 1 120 ? -27.788 -4.296 26.603 1.00 89.25 120 SER A CA 1
ATOM 881 C C . SER A 1 120 ? -27.221 -5.490 25.825 1.00 89.25 120 SER A C 1
ATOM 883 O O . SER A 1 120 ? -26.727 -5.322 24.707 1.00 89.25 120 SER A O 1
ATOM 885 N N . ILE A 1 121 ? -27.359 -6.707 26.364 1.00 91.88 121 ILE A N 1
ATOM 886 C CA . ILE A 1 121 ? -26.945 -7.947 25.691 1.00 91.88 121 ILE A CA 1
ATOM 887 C C . ILE A 1 121 ? -27.754 -8.153 24.409 1.00 91.88 121 ILE A C 1
ATOM 889 O O . ILE A 1 121 ? -27.182 -8.477 23.370 1.00 91.88 121 ILE A O 1
ATOM 893 N N . GLU A 1 122 ? -29.061 -7.896 24.436 1.00 93.31 122 GLU A N 1
ATOM 894 C CA . GLU A 1 122 ? -29.907 -8.014 23.249 1.00 93.31 122 GLU A CA 1
ATOM 895 C C . GLU A 1 122 ? -29.535 -6.987 22.164 1.00 93.31 122 GLU A C 1
ATOM 897 O O . GLU A 1 122 ? -29.518 -7.306 20.972 1.00 93.31 122 GLU A O 1
ATOM 902 N N . ARG A 1 123 ? -29.192 -5.751 22.553 1.00 94.62 123 ARG A N 1
ATOM 903 C CA . ARG A 1 123 ? -28.677 -4.731 21.624 1.00 94.62 123 ARG A CA 1
ATOM 904 C C . ARG A 1 123 ? -27.327 -5.126 21.032 1.00 94.62 123 ARG A C 1
ATOM 906 O O . ARG A 1 123 ? -27.136 -4.977 19.828 1.00 94.62 123 ARG A O 1
ATOM 913 N N . MET A 1 124 ? -26.422 -5.663 21.848 1.00 93.38 124 MET A N 1
ATOM 914 C CA . MET A 1 124 ? -25.115 -6.144 21.399 1.00 93.38 124 MET A CA 1
ATOM 915 C C . MET A 1 124 ? -25.244 -7.342 20.455 1.00 93.38 124 MET A C 1
ATOM 917 O O . MET A 1 124 ? -24.550 -7.414 19.446 1.00 93.38 124 MET A O 1
ATOM 921 N N . GLN A 1 125 ? -26.159 -8.269 20.739 1.00 93.62 125 GLN A N 1
ATOM 922 C CA . GLN A 1 125 ? -26.426 -9.398 19.855 1.00 93.62 125 GLN A CA 1
ATOM 923 C C . GLN A 1 125 ? -26.964 -8.916 18.504 1.00 93.62 125 GLN A C 1
ATOM 925 O O . GLN A 1 125 ? -26.513 -9.388 17.461 1.00 93.62 125 GLN A O 1
ATOM 930 N N . ARG A 1 126 ? -27.893 -7.953 18.501 1.00 95.56 126 ARG A N 1
ATOM 931 C CA . ARG A 1 126 ? -28.424 -7.369 17.262 1.00 95.56 126 ARG A CA 1
ATOM 932 C C . ARG A 1 126 ? -27.337 -6.677 16.441 1.00 95.56 126 ARG A C 1
ATOM 934 O O . ARG A 1 126 ? -27.197 -6.996 15.260 1.00 95.56 126 ARG A O 1
ATOM 941 N N . SER A 1 127 ? -26.522 -5.828 17.065 1.00 95.44 127 SER A N 1
ATOM 942 C CA . SER A 1 127 ? -25.437 -5.133 16.364 1.00 95.44 127 SER A CA 1
ATOM 943 C C . SER A 1 127 ? -24.345 -6.088 15.874 1.00 95.44 127 SER A C 1
ATOM 945 O O . SER A 1 127 ? -23.820 -5.901 14.782 1.00 95.44 127 SER A O 1
ATOM 947 N N . ALA A 1 128 ? -24.036 -7.158 16.614 1.00 94.31 128 ALA A N 1
ATOM 948 C CA . ALA A 1 128 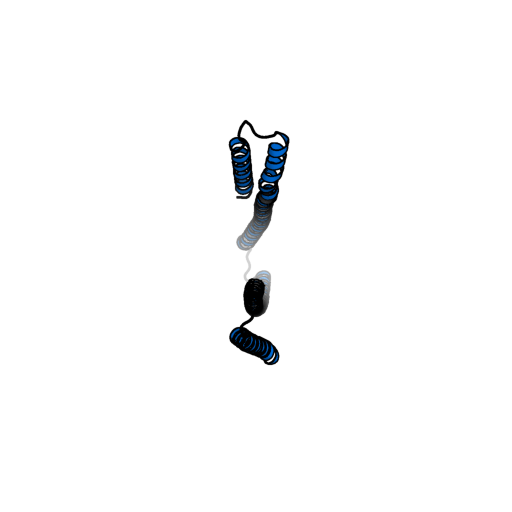? -23.082 -8.177 16.176 1.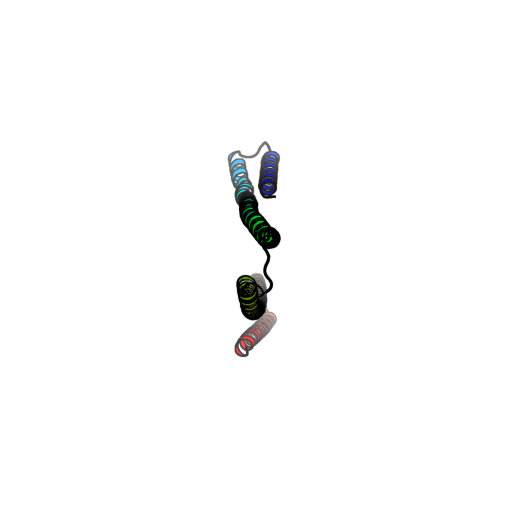00 94.31 128 ALA A CA 1
ATOM 949 C C . ALA A 1 128 ? -23.568 -8.923 14.923 1.00 94.31 128 ALA A C 1
ATOM 951 O O . ALA A 1 128 ? -22.777 -9.200 14.020 1.00 94.31 128 ALA A O 1
ATOM 952 N N . VAL A 1 129 ? -24.867 -9.226 14.842 1.00 96.50 129 VAL A N 1
ATOM 953 C CA . VAL A 1 129 ? -25.459 -9.864 13.659 1.00 96.50 129 VAL A CA 1
ATOM 954 C C . VAL A 1 129 ? -25.470 -8.901 12.466 1.00 96.50 129 VAL A C 1
ATOM 956 O O . VAL A 1 129 ? -25.185 -9.325 11.348 1.00 96.50 129 VAL A O 1
ATOM 959 N N . GLU A 1 130 ? -25.772 -7.619 12.675 1.00 96.19 130 GLU A N 1
ATOM 960 C CA . GLU A 1 130 ? -25.687 -6.588 11.629 1.00 96.19 130 GLU A CA 1
ATOM 961 C C . GLU A 1 130 ? -24.250 -6.409 11.126 1.00 96.19 130 GLU A C 1
ATOM 963 O O . GLU A 1 130 ? -24.012 -6.518 9.924 1.00 96.19 130 GLU A O 1
ATOM 968 N N . ALA A 1 131 ? -23.280 -6.283 12.033 1.00 95.56 131 ALA A N 1
ATOM 969 C CA . ALA A 1 131 ? -21.864 -6.174 11.692 1.00 95.56 131 ALA A CA 1
ATOM 970 C C . ALA A 1 131 ? -21.352 -7.404 10.924 1.00 95.56 131 ALA A C 1
ATOM 972 O O . ALA A 1 131 ? -20.554 -7.279 9.998 1.00 95.56 131 ALA A O 1
ATOM 973 N N . GLU A 1 132 ? -21.815 -8.608 11.269 1.00 96.38 132 GLU A N 1
ATOM 974 C CA . GLU A 1 132 ? -21.467 -9.825 10.533 1.00 96.38 132 GLU A CA 1
ATOM 975 C C . GLU A 1 132 ? -22.071 -9.847 9.121 1.00 96.38 132 GLU A C 1
ATOM 977 O O . GLU A 1 132 ? -21.425 -10.317 8.183 1.00 96.38 132 GLU A O 1
ATOM 982 N N . ARG A 1 133 ? -23.286 -9.315 8.938 1.00 96.38 133 ARG A N 1
ATOM 983 C CA . ARG A 1 133 ? -23.895 -9.169 7.606 1.00 96.38 133 ARG A CA 1
ATOM 984 C C . ARG A 1 133 ? -23.130 -8.162 6.750 1.00 96.38 133 ARG A C 1
ATOM 986 O O . ARG A 1 133 ? -22.827 -8.474 5.602 1.00 96.38 133 ARG A O 1
ATOM 993 N N . GLU A 1 134 ? -22.771 -7.008 7.307 1.00 96.56 134 GLU A N 1
ATOM 994 C CA . GLU A 1 134 ? -21.956 -6.001 6.615 1.00 96.56 134 GLU A CA 1
ATOM 995 C C . GLU A 1 134 ? -20.580 -6.553 6.235 1.00 96.56 134 GLU A C 1
ATOM 997 O O . GLU A 1 134 ? -20.131 -6.383 5.101 1.00 96.56 134 GLU A O 1
ATOM 1002 N N . ARG A 1 135 ? -19.937 -7.296 7.146 1.00 96.56 135 ARG A N 1
ATOM 1003 C CA . ARG A 1 135 ? -18.651 -7.955 6.887 1.00 96.56 135 ARG A CA 1
ATOM 1004 C C . ARG A 1 135 ? -18.736 -8.925 5.709 1.00 96.56 135 ARG A C 1
ATOM 1006 O O . ARG A 1 135 ? -17.836 -8.940 4.870 1.00 96.56 135 ARG A O 1
ATOM 1013 N N . ARG A 1 136 ? -19.805 -9.726 5.626 1.00 96.62 136 ARG A N 1
ATOM 1014 C CA . ARG A 1 136 ? -20.024 -10.650 4.499 1.00 96.62 136 ARG A CA 1
ATOM 1015 C C . ARG A 1 136 ? -20.247 -9.906 3.189 1.00 96.62 136 ARG A C 1
ATOM 1017 O O . ARG A 1 136 ? -19.575 -10.230 2.217 1.00 96.62 136 ARG A O 1
ATOM 1024 N N . ALA A 1 137 ? -21.092 -8.876 3.184 1.00 96.62 137 ALA A N 1
ATOM 1025 C CA . ALA A 1 137 ? -21.332 -8.060 1.995 1.00 96.62 137 ALA A CA 1
ATOM 1026 C C . ALA A 1 137 ? -20.040 -7.395 1.479 1.00 96.62 137 ALA A C 1
ATOM 1028 O O . ALA A 1 137 ? -19.750 -7.436 0.285 1.00 96.62 137 ALA A O 1
ATOM 1029 N N . ALA A 1 138 ? -19.210 -6.854 2.378 1.00 95.69 138 ALA A N 1
ATOM 1030 C CA . ALA A 1 138 ? -17.907 -6.299 2.015 1.00 95.69 138 ALA A CA 1
ATOM 1031 C C . ALA A 1 138 ? -16.956 -7.370 1.448 1.00 95.69 138 ALA A C 1
ATOM 1033 O O . ALA A 1 138 ? -16.247 -7.121 0.473 1.00 95.69 138 ALA A O 1
ATOM 1034 N N . SER A 1 139 ? -16.953 -8.578 2.022 1.00 97.12 139 SER A N 1
ATOM 1035 C CA . SER A 1 139 ? -16.149 -9.694 1.512 1.00 97.12 139 SER A CA 1
ATOM 1036 C C . SER A 1 139 ? -16.584 -10.136 0.110 1.00 97.12 139 SER A C 1
ATOM 1038 O O . SER A 1 139 ? -15.729 -10.466 -0.710 1.00 97.12 139 SER A O 1
ATOM 1040 N N . GLU A 1 140 ? -17.886 -10.139 -0.177 1.00 97.06 140 GLU A N 1
ATOM 1041 C CA . GLU A 1 140 ? -18.425 -10.437 -1.510 1.00 97.06 140 GLU A CA 1
ATOM 1042 C C . GLU A 1 140 ? -18.003 -9.371 -2.529 1.00 97.06 140 GLU A C 1
ATOM 1044 O O . GLU A 1 140 ? -17.486 -9.713 -3.593 1.00 97.06 140 GLU A O 1
ATOM 1049 N N . GLN A 1 141 ? -18.113 -8.086 -2.172 1.00 96.69 141 GLN A N 1
ATOM 1050 C CA . GLN A 1 141 ? -17.659 -6.975 -3.017 1.00 96.69 141 GLN A CA 1
ATOM 1051 C C . GLN A 1 141 ? -16.156 -7.045 -3.319 1.00 96.69 141 GLN A C 1
ATOM 1053 O O . GLN A 1 141 ? -15.741 -6.837 -4.458 1.00 96.69 141 GLN A O 1
ATOM 1058 N N . LEU A 1 142 ? -15.320 -7.381 -2.330 1.00 96.69 142 LEU A N 1
ATOM 1059 C CA . LEU A 1 142 ? -13.882 -7.580 -2.544 1.00 96.69 142 LEU A CA 1
ATOM 1060 C C . LEU A 1 142 ? -13.596 -8.765 -3.477 1.00 96.69 142 LEU A C 1
ATOM 1062 O O . LEU A 1 142 ? -12.689 -8.689 -4.308 1.00 96.69 142 LEU A O 1
ATOM 1066 N N . GLY A 1 143 ? -14.376 -9.844 -3.372 1.00 96.75 143 GLY A N 1
ATOM 1067 C CA . GLY A 1 143 ? -14.301 -10.977 -4.294 1.00 96.75 143 GLY A CA 1
ATOM 1068 C C . GLY A 1 143 ? -14.661 -10.588 -5.732 1.00 96.75 143 GLY A C 1
ATOM 1069 O O . GLY A 1 143 ? -13.967 -10.974 -6.679 1.00 96.75 143 GLY A O 1
ATOM 1070 N N . GLU A 1 144 ? -15.700 -9.770 -5.903 1.00 97.25 144 GLU A N 1
ATOM 1071 C CA . GLU A 1 144 ? -16.100 -9.244 -7.209 1.00 97.25 144 GLU A CA 1
ATOM 1072 C C . GLU A 1 144 ? -15.014 -8.341 -7.809 1.00 97.25 144 GLU A C 1
ATOM 1074 O O . GLU A 1 144 ? -14.613 -8.538 -8.958 1.00 97.25 144 GLU A O 1
ATOM 1079 N N . LEU A 1 145 ? -14.458 -7.417 -7.019 1.00 97.19 145 LEU A N 1
ATOM 1080 C CA . LEU A 1 145 ? -13.356 -6.550 -7.446 1.00 97.19 145 LEU A CA 1
ATOM 1081 C C . LEU A 1 145 ? -12.121 -7.350 -7.863 1.00 97.19 145 LEU A C 1
ATOM 1083 O O . LEU A 1 145 ? -11.519 -7.055 -8.893 1.00 97.19 145 LEU A O 1
ATOM 1087 N N . ASN A 1 146 ? -11.756 -8.394 -7.117 1.00 97.25 146 ASN A N 1
ATOM 1088 C CA . ASN A 1 146 ? -10.637 -9.261 -7.485 1.00 97.25 146 ASN A CA 1
ATOM 1089 C C . ASN A 1 146 ? -10.893 -9.975 -8.827 1.00 97.25 146 ASN A C 1
ATOM 1091 O O . ASN A 1 146 ? -10.013 -10.065 -9.687 1.00 97.25 146 ASN A O 1
ATOM 1095 N N . THR A 1 147 ? -12.135 -10.408 -9.053 1.00 97.19 147 THR A N 1
ATOM 1096 C CA . THR A 1 147 ? -12.547 -11.001 -10.332 1.00 97.19 147 THR A CA 1
ATOM 1097 C C . THR A 1 147 ? -12.436 -9.989 -11.476 1.00 97.19 147 THR A C 1
ATOM 1099 O O . THR A 1 147 ? -11.923 -10.321 -12.546 1.00 97.19 147 THR A O 1
ATOM 1102 N N . GLN A 1 148 ? -12.861 -8.740 -11.262 1.00 96.88 148 GLN A N 1
ATOM 1103 C CA . GLN A 1 148 ? -12.737 -7.664 -12.251 1.00 96.88 148 GLN A CA 1
ATOM 1104 C C . GLN A 1 148 ? -11.270 -7.305 -12.538 1.00 96.88 148 GLN A C 1
ATOM 1106 O O . GLN A 1 148 ? -10.897 -7.173 -13.702 1.00 96.88 148 GLN A O 1
ATOM 1111 N N . LEU A 1 149 ? -10.419 -7.220 -11.510 1.00 97.00 149 LEU A N 1
ATOM 1112 C CA . LEU A 1 149 ? -8.979 -6.987 -11.666 1.00 97.00 149 LEU A CA 1
ATOM 1113 C C . LEU A 1 149 ? -8.297 -8.114 -12.442 1.00 97.00 149 LEU A C 1
ATOM 1115 O O . LEU A 1 149 ? -7.459 -7.843 -13.297 1.00 97.00 149 LEU A O 1
ATOM 1119 N N . THR A 1 150 ? -8.690 -9.365 -12.196 1.00 96.50 150 THR A N 1
ATOM 1120 C CA . THR A 1 150 ? -8.182 -10.520 -12.950 1.00 96.50 150 THR A CA 1
ATOM 1121 C C . THR A 1 150 ? -8.558 -10.410 -14.428 1.00 96.50 150 THR A C 1
ATOM 1123 O O . THR A 1 150 ? -7.692 -10.538 -15.289 1.00 96.50 150 THR A O 1
ATOM 1126 N N . ARG A 1 151 ? -9.818 -10.069 -14.743 1.00 96.50 151 ARG A N 1
ATOM 1127 C CA . ARG A 1 151 ? -10.254 -9.842 -16.136 1.00 96.50 151 ARG A CA 1
ATOM 1128 C C . ARG A 1 151 ? -9.494 -8.697 -16.804 1.00 96.50 151 ARG A C 1
ATOM 1130 O O . ARG A 1 151 ? -9.102 -8.817 -17.960 1.00 96.50 151 ARG A O 1
ATOM 1137 N N . LEU A 1 152 ? -9.273 -7.597 -16.086 1.00 96.31 152 LEU A N 1
ATOM 1138 C CA . LEU A 1 152 ? -8.522 -6.451 -16.595 1.00 96.31 152 LEU A CA 1
ATOM 1139 C C . LEU A 1 152 ? -7.054 -6.826 -16.850 1.00 96.31 152 LEU A C 1
ATOM 1141 O O . LEU A 1 152 ? -6.511 -6.496 -17.901 1.00 96.31 152 LEU A O 1
ATOM 1145 N N . SER A 1 153 ? -6.433 -7.577 -15.937 1.00 95.81 153 SER A N 1
ATOM 1146 C CA . SER A 1 153 ? -5.079 -8.112 -16.109 1.00 95.81 153 SER A CA 1
ATOM 1147 C C . SER A 1 153 ? -4.976 -9.022 -17.337 1.00 95.81 153 SER A C 1
ATOM 1149 O O . SER A 1 153 ? -4.013 -8.921 -18.101 1.00 95.81 153 SER A O 1
ATOM 1151 N N . ASP A 1 154 ? -5.972 -9.880 -17.566 1.00 96.00 154 ASP A N 1
ATOM 1152 C CA . ASP A 1 154 ? -6.028 -10.738 -18.751 1.00 96.00 154 ASP A CA 1
ATOM 1153 C C . ASP A 1 154 ? -6.168 -9.923 -20.042 1.00 96.00 154 ASP A C 1
ATOM 1155 O O . ASP A 1 154 ? -5.486 -10.223 -21.024 1.00 96.00 154 ASP A O 1
ATOM 1159 N N . LEU A 1 155 ? -6.997 -8.873 -20.045 1.00 95.88 155 LEU A N 1
ATOM 1160 C CA . LEU A 1 155 ? -7.150 -7.967 -21.188 1.00 95.88 155 LEU A CA 1
ATOM 1161 C C . LEU A 1 155 ? -5.844 -7.236 -21.514 1.00 95.88 155 LEU A C 1
ATOM 1163 O O . LEU A 1 155 ? -5.407 -7.285 -22.661 1.00 95.88 155 LEU A O 1
ATOM 1167 N N . ILE A 1 156 ? -5.171 -6.654 -20.517 1.00 94.88 156 ILE A N 1
ATOM 1168 C CA . ILE A 1 156 ? -3.863 -6.004 -20.708 1.00 94.88 156 ILE A CA 1
ATOM 1169 C C . ILE A 1 156 ? -2.829 -7.010 -21.227 1.00 94.88 156 ILE A C 1
ATOM 1171 O O . ILE A 1 156 ? -2.052 -6.711 -22.132 1.00 94.88 156 ILE A O 1
ATOM 1175 N N . SER A 1 157 ? -2.826 -8.232 -20.690 1.00 92.50 157 SER A N 1
ATOM 1176 C CA . SER A 1 157 ? -1.898 -9.284 -21.120 1.00 92.50 157 SER A CA 1
ATOM 1177 C C . SER A 1 157 ? -2.183 -9.777 -22.543 1.00 92.50 157 SER A C 1
ATOM 1179 O O . SER A 1 157 ? -1.275 -10.235 -23.241 1.00 92.50 157 SER A O 1
ATOM 1181 N N . ARG A 1 158 ? -3.443 -9.736 -22.994 1.00 93.69 158 ARG A N 1
ATOM 1182 C CA . ARG A 1 158 ? -3.814 -9.991 -24.395 1.00 93.69 158 ARG A CA 1
ATOM 1183 C C . ARG A 1 158 ? -3.355 -8.837 -25.286 1.00 93.69 158 ARG A C 1
ATOM 1185 O O . ARG A 1 158 ? -2.631 -9.086 -26.241 1.00 93.69 158 ARG A O 1
ATOM 1192 N N . GLU A 1 159 ? -3.669 -7.598 -24.923 1.00 93.00 159 GLU A N 1
ATOM 1193 C CA . GLU A 1 159 ? -3.282 -6.403 -25.681 1.00 93.00 159 GLU A CA 1
ATOM 1194 C C . GLU A 1 159 ? -1.758 -6.279 -25.837 1.00 93.00 159 GLU A C 1
ATOM 1196 O O . GLU A 1 159 ? -1.260 -6.030 -26.932 1.00 93.00 159 GLU A O 1
ATOM 1201 N N . SER A 1 160 ? -0.993 -6.531 -24.773 1.00 90.75 160 SER A N 1
ATOM 1202 C CA . SER A 1 160 ? 0.472 -6.531 -24.823 1.00 90.75 160 SER A CA 1
ATOM 1203 C C . SER A 1 160 ? 1.023 -7.577 -25.801 1.00 90.75 160 SER A C 1
ATOM 1205 O O . SER A 1 160 ? 1.969 -7.288 -26.538 1.00 90.75 160 SER A O 1
ATOM 1207 N N . ARG A 1 161 ? 0.419 -8.773 -25.851 1.00 89.12 161 ARG A N 1
ATOM 1208 C CA . ARG A 1 161 ? 0.794 -9.816 -26.818 1.00 89.12 161 ARG A CA 1
ATOM 1209 C C . ARG A 1 161 ? 0.455 -9.408 -28.248 1.00 89.12 161 ARG A C 1
ATOM 1211 O O . ARG A 1 161 ? 1.293 -9.601 -29.123 1.00 89.12 161 ARG A O 1
ATOM 1218 N N . ASP A 1 162 ? -0.709 -8.803 -28.470 1.00 89.44 162 ASP A N 1
ATOM 1219 C CA . ASP A 1 162 ? -1.120 -8.303 -29.787 1.00 89.44 162 ASP A CA 1
ATOM 1220 C C . ASP A 1 162 ? -0.178 -7.198 -30.287 1.00 89.44 162 ASP A C 1
ATOM 1222 O O . ASP A 1 162 ? 0.280 -7.241 -31.428 1.00 89.44 162 ASP A O 1
ATOM 1226 N N . LEU A 1 163 ? 0.177 -6.239 -29.424 1.00 89.81 163 LEU A N 1
ATOM 1227 C CA . LEU A 1 163 ? 1.142 -5.187 -29.753 1.00 89.81 163 LEU A CA 1
ATOM 1228 C C . LEU A 1 163 ? 2.530 -5.760 -30.047 1.00 89.81 163 LEU A C 1
ATOM 1230 O O . LEU A 1 163 ? 3.181 -5.318 -30.993 1.00 89.81 163 LEU A O 1
ATOM 1234 N N . SER A 1 164 ? 2.974 -6.763 -29.285 1.00 89.25 164 SER A N 1
ATOM 1235 C CA . SER A 1 164 ? 4.245 -7.443 -29.548 1.00 89.25 164 SER A CA 1
ATOM 1236 C C . SER A 1 164 ? 4.229 -8.186 -30.886 1.00 89.25 164 SER A C 1
ATOM 1238 O O . SER A 1 164 ? 5.225 -8.139 -31.604 1.00 89.25 164 SER A O 1
ATOM 1240 N N . ALA A 1 165 ? 3.120 -8.845 -31.237 1.00 87.12 165 ALA A N 1
ATOM 1241 C CA . ALA A 1 165 ? 2.963 -9.534 -32.518 1.00 87.12 165 ALA A CA 1
ATOM 1242 C C . ALA A 1 165 ? 2.915 -8.548 -33.699 1.00 87.12 165 ALA A C 1
ATOM 1244 O O . ALA A 1 165 ? 3.472 -8.807 -34.766 1.00 87.12 165 ALA A O 1
ATOM 1245 N N . LEU A 1 166 ? 2.287 -7.385 -33.505 1.00 87.56 166 LEU A N 1
ATOM 1246 C CA . LEU A 1 166 ? 2.277 -6.317 -34.501 1.00 87.56 166 LEU A CA 1
ATOM 1247 C C . LEU A 1 166 ? 3.671 -5.701 -34.680 1.00 87.56 166 LEU A C 1
ATOM 1249 O O . LEU A 1 166 ? 4.078 -5.427 -35.807 1.00 87.56 166 LEU A O 1
ATOM 1253 N N . ALA A 1 167 ? 4.410 -5.503 -33.586 1.00 87.00 167 ALA A N 1
ATOM 1254 C CA . ALA A 1 167 ? 5.775 -4.994 -33.625 1.00 87.00 167 ALA A CA 1
ATOM 1255 C C . ALA A 1 167 ? 6.723 -5.965 -34.346 1.00 87.00 167 ALA A C 1
ATOM 1257 O O . ALA A 1 167 ? 7.483 -5.525 -35.206 1.00 87.00 167 ALA A O 1
ATOM 1258 N N . SER A 1 168 ? 6.637 -7.274 -34.070 1.00 87.12 168 SER A N 1
ATOM 1259 C CA . SER A 1 168 ? 7.431 -8.275 -34.796 1.00 87.12 168 SER A CA 1
ATOM 1260 C C . SER A 1 168 ? 7.060 -8.327 -36.277 1.00 87.12 168 SER A C 1
ATOM 1262 O O . SER A 1 168 ? 7.941 -8.349 -37.126 1.00 87.12 168 SER A O 1
ATOM 1264 N N . SER A 1 169 ? 5.766 -8.245 -36.608 1.00 86.19 169 SER A N 1
ATOM 1265 C CA . SER A 1 169 ? 5.321 -8.185 -38.004 1.00 86.19 169 SER A CA 1
ATOM 1266 C C . SER A 1 169 ? 5.827 -6.933 -38.733 1.00 86.19 169 SER A C 1
ATOM 1268 O O . SER A 1 169 ? 6.169 -7.014 -39.912 1.00 86.19 169 SER A O 1
ATOM 1270 N N . GLN A 1 170 ? 5.904 -5.780 -38.058 1.00 84.94 170 GLN A N 1
ATOM 1271 C CA . GLN A 1 170 ? 6.523 -4.583 -38.632 1.00 84.94 170 GLN A CA 1
ATOM 1272 C C . GLN A 1 170 ? 8.031 -4.744 -38.846 1.00 84.94 170 GLN A C 1
ATOM 1274 O O . GLN A 1 170 ? 8.534 -4.275 -39.868 1.00 84.94 170 GLN A O 1
ATOM 1279 N N . ASP A 1 171 ? 8.742 -5.391 -37.921 1.00 87.06 171 ASP A N 1
ATOM 1280 C CA . ASP A 1 171 ? 10.178 -5.655 -38.066 1.00 87.06 171 ASP A CA 1
ATOM 1281 C C . ASP A 1 171 ? 10.453 -6.613 -39.236 1.00 87.06 171 ASP A C 1
ATOM 1283 O O . ASP A 1 171 ? 11.293 -6.315 -40.087 1.00 87.06 171 ASP A O 1
ATOM 1287 N N . ASP A 1 172 ? 9.655 -7.678 -39.373 1.00 83.19 172 ASP A N 1
ATOM 1288 C CA . ASP A 1 172 ? 9.712 -8.610 -40.505 1.00 83.19 172 ASP A CA 1
ATOM 1289 C C . ASP A 1 172 ? 9.471 -7.887 -41.839 1.00 83.19 172 ASP A C 1
ATOM 1291 O O . ASP A 1 172 ? 10.247 -8.032 -42.788 1.00 83.19 172 ASP A O 1
ATOM 1295 N N . LEU A 1 173 ? 8.438 -7.038 -41.917 1.00 82.44 173 LEU A N 1
ATOM 1296 C CA . LEU A 1 173 ? 8.158 -6.230 -43.109 1.00 82.44 173 LEU A CA 1
ATOM 1297 C C . LEU A 1 173 ? 9.289 -5.242 -43.416 1.00 82.44 173 LEU A C 1
ATOM 1299 O O . LEU A 1 173 ? 9.683 -5.096 -44.575 1.00 82.44 173 LEU A O 1
ATOM 1303 N N . GLY A 1 174 ? 9.838 -4.580 -42.397 1.00 84.62 174 GLY A N 1
ATOM 1304 C CA . GLY A 1 174 ? 10.993 -3.696 -42.541 1.00 84.62 174 GLY A CA 1
ATOM 1305 C C . GLY A 1 174 ? 12.228 -4.442 -43.053 1.00 84.62 174 GLY A C 1
ATOM 1306 O O . GLY A 1 174 ? 12.942 -3.937 -43.924 1.00 84.62 174 GLY A O 1
ATOM 1307 N N . GLY A 1 175 ? 12.445 -5.665 -42.566 1.00 85.69 175 GLY A N 1
ATOM 1308 C CA . GLY A 1 175 ? 13.480 -6.584 -43.027 1.00 85.69 175 GLY A CA 1
ATOM 1309 C C . GLY A 1 175 ? 13.298 -6.977 -44.491 1.00 85.69 175 GLY A C 1
ATOM 1310 O O . GLY A 1 175 ? 14.236 -6.838 -45.279 1.00 85.69 175 GLY A O 1
ATOM 1311 N N . LEU A 1 176 ? 12.085 -7.375 -44.885 1.00 82.19 176 LEU A N 1
ATOM 1312 C CA . LEU A 1 176 ? 11.743 -7.733 -46.264 1.00 82.19 176 LEU A CA 1
ATOM 1313 C C . LEU A 1 176 ? 11.912 -6.552 -47.224 1.00 82.19 176 LEU A C 1
ATOM 1315 O O . LEU A 1 176 ? 12.511 -6.719 -48.284 1.00 82.19 176 LEU A O 1
ATOM 1319 N N . ILE A 1 177 ? 11.465 -5.347 -46.847 1.00 80.75 177 ILE A N 1
ATOM 1320 C CA . ILE A 1 177 ? 11.656 -4.124 -47.647 1.00 80.75 177 ILE A CA 1
ATOM 1321 C C . ILE A 1 177 ? 13.146 -3.807 -47.800 1.00 80.75 177 ILE A C 1
ATOM 1323 O O . ILE A 1 177 ? 13.598 -3.457 -48.891 1.00 80.75 177 ILE A O 1
ATOM 1327 N N . ARG A 1 178 ? 13.936 -3.949 -46.730 1.00 81.38 178 ARG A N 1
ATOM 1328 C CA . ARG A 1 178 ? 15.384 -3.719 -46.784 1.00 81.38 178 ARG A CA 1
ATOM 1329 C C . ARG A 1 178 ? 16.083 -4.759 -47.660 1.00 81.38 178 ARG A C 1
ATOM 1331 O O . ARG A 1 178 ? 16.995 -4.386 -48.395 1.00 81.38 178 ARG A O 1
ATOM 1338 N N . HIS A 1 179 ? 15.645 -6.017 -47.623 1.00 77.25 179 HIS A N 1
ATOM 1339 C CA . HIS A 1 179 ? 16.157 -7.089 -48.479 1.00 77.25 179 HIS A CA 1
ATOM 1340 C C . HIS A 1 179 ? 15.823 -6.839 -49.958 1.00 77.25 179 HIS A C 1
ATOM 1342 O O . HIS A 1 179 ? 16.720 -6.861 -50.797 1.00 77.25 179 HIS A O 1
ATOM 1348 N N . LEU A 1 180 ? 14.570 -6.469 -50.251 1.00 70.69 180 LEU A N 1
ATOM 1349 C CA . LEU A 1 180 ? 14.094 -5.995 -51.558 1.00 70.69 180 LEU A CA 1
ATOM 1350 C C . LEU A 1 180 ? 14.942 -4.838 -52.098 1.00 70.69 180 LEU A C 1
ATOM 1352 O O . LEU A 1 180 ? 15.355 -4.854 -53.254 1.00 70.69 180 LEU A O 1
ATOM 1356 N N . ALA A 1 181 ? 15.221 -3.840 -51.257 1.00 73.44 181 ALA A N 1
ATOM 1357 C CA . ALA A 1 181 ? 15.993 -2.662 -51.641 1.00 73.44 181 ALA A CA 1
ATOM 1358 C C . ALA A 1 181 ? 17.471 -2.972 -51.949 1.00 73.44 181 ALA A C 1
ATOM 1360 O O . ALA A 1 181 ? 18.106 -2.218 -52.683 1.00 73.44 181 ALA A O 1
ATOM 1361 N N . HIS A 1 182 ? 18.023 -4.065 -51.409 1.00 73.25 182 HIS A N 1
ATOM 1362 C CA . HIS A 1 182 ? 19.418 -4.471 -51.621 1.00 73.25 182 HIS A CA 1
ATOM 1363 C C . HIS A 1 182 ? 19.599 -5.507 -52.743 1.00 73.25 182 HIS A C 1
ATOM 1365 O O . HIS A 1 182 ? 20.737 -5.889 -53.022 1.00 73.25 182 HIS A O 1
ATOM 1371 N N . GLN A 1 183 ? 18.526 -5.961 -53.403 1.00 65.50 183 GLN A N 1
ATOM 1372 C CA . GLN A 1 183 ? 18.595 -6.988 -54.446 1.00 65.50 183 GLN A CA 1
ATOM 1373 C C . GLN A 1 183 ? 18.468 -6.358 -55.852 1.00 65.50 183 GLN A C 1
ATOM 1375 O O . GLN A 1 183 ? 17.385 -5.925 -56.242 1.00 65.50 183 GLN A O 1
ATOM 1380 N N . PRO A 1 184 ? 19.553 -6.290 -56.651 1.00 53.09 184 PRO A N 1
ATOM 1381 C CA . PRO A 1 184 ? 19.606 -5.463 -57.862 1.00 53.09 184 PRO A CA 1
ATOM 1382 C C . PRO A 1 184 ? 18.926 -6.073 -59.107 1.00 53.09 184 PRO A C 1
ATOM 1384 O O . PRO A 1 184 ? 18.972 -5.458 -60.167 1.00 53.09 184 PRO A O 1
ATOM 1387 N N . ASN A 1 185 ? 18.297 -7.254 -59.014 1.00 62.88 185 ASN A N 1
ATOM 1388 C CA . ASN A 1 185 ? 17.523 -7.853 -60.111 1.00 62.88 185 ASN A CA 1
ATOM 1389 C C . ASN A 1 185 ? 16.345 -8.693 -59.569 1.00 62.88 185 ASN A C 1
ATOM 1391 O O . ASN A 1 185 ? 16.587 -9.732 -58.949 1.00 62.88 185 ASN A O 1
ATOM 1395 N N . PRO A 1 186 ? 15.078 -8.296 -59.792 1.00 60.31 186 PRO A N 1
ATOM 1396 C CA . PRO A 1 186 ? 13.928 -9.075 -59.347 1.00 60.31 186 PRO A CA 1
ATOM 1397 C C . PRO A 1 186 ? 13.717 -10.276 -60.279 1.00 60.31 186 PRO A C 1
ATOM 1399 O O . PRO A 1 186 ? 13.211 -10.141 -61.392 1.00 60.31 186 PRO A O 1
ATOM 1402 N N . ASN A 1 187 ? 14.098 -11.472 -59.830 1.00 66.50 187 ASN A N 1
ATOM 1403 C CA . ASN A 1 187 ? 13.755 -12.712 -60.528 1.00 66.50 187 ASN A CA 1
ATOM 1404 C C . ASN A 1 187 ? 12.248 -13.005 -60.387 1.00 66.50 187 ASN A C 1
ATOM 1406 O O . ASN A 1 187 ? 11.653 -12.748 -59.342 1.00 66.50 187 ASN A O 1
ATOM 1410 N N . ALA A 1 188 ? 11.627 -13.604 -61.409 1.00 64.88 188 ALA A N 1
ATOM 1411 C CA . ALA A 1 188 ? 10.193 -13.934 -61.407 1.00 64.88 188 ALA A CA 1
ATOM 1412 C C . ALA A 1 188 ? 9.763 -14.798 -60.199 1.00 64.88 188 ALA A C 1
ATOM 1414 O O . ALA A 1 188 ? 8.698 -14.561 -59.633 1.00 64.88 188 ALA A O 1
ATOM 1415 N N . GLN A 1 189 ? 10.628 -15.709 -59.739 1.00 66.75 189 GLN A N 1
ATOM 1416 C CA . GLN A 1 189 ? 10.402 -16.531 -58.539 1.00 66.75 189 GLN A CA 1
ATOM 1417 C C . GLN A 1 189 ? 10.251 -15.697 -57.258 1.00 66.75 189 GLN A C 1
ATOM 1419 O O . GLN A 1 189 ? 9.385 -15.977 -56.438 1.00 66.75 189 GLN A O 1
ATOM 1424 N N . PHE A 1 190 ? 11.020 -14.615 -57.119 1.00 69.81 190 PHE A N 1
ATOM 1425 C CA . PHE A 1 190 ? 10.934 -13.727 -55.959 1.00 69.81 190 PHE A CA 1
ATOM 1426 C C . PHE A 1 190 ? 9.608 -12.957 -55.923 1.00 69.81 190 PHE A C 1
ATOM 1428 O O . PHE A 1 190 ? 9.015 -12.751 -54.867 1.00 69.81 190 PHE A O 1
ATOM 1435 N N . SER A 1 191 ? 9.097 -12.570 -57.096 1.00 71.69 191 SER A N 1
ATOM 1436 C CA . SER A 1 191 ? 7.784 -11.927 -57.196 1.00 71.69 191 SER A CA 1
ATOM 1437 C C . SER A 1 191 ? 6.629 -12.874 -56.838 1.00 71.69 191 SER A C 1
ATOM 1439 O O . SER A 1 191 ? 5.617 -12.426 -56.299 1.00 71.69 191 SER A O 1
ATOM 1441 N N . GLU A 1 192 ? 6.778 -14.176 -57.099 1.00 74.00 192 GLU A N 1
ATOM 1442 C CA . GLU A 1 192 ? 5.831 -15.207 -56.661 1.00 74.00 192 GLU A CA 1
ATOM 1443 C C . GLU A 1 192 ? 5.904 -15.442 -55.151 1.00 74.00 192 GLU A C 1
ATOM 1445 O O . GLU A 1 192 ? 4.861 -15.503 -54.500 1.00 74.00 192 GLU A O 1
ATOM 1450 N N . GLU A 1 193 ? 7.109 -15.473 -54.583 1.00 75.81 193 GLU A N 1
ATOM 1451 C CA . GLU A 1 193 ? 7.328 -15.662 -53.147 1.00 75.81 193 GLU A CA 1
ATOM 1452 C C . GLU A 1 193 ? 6.780 -14.484 -52.323 1.00 75.81 193 GLU A C 1
ATOM 1454 O O . GLU A 1 193 ? 6.027 -14.681 -51.366 1.00 75.81 193 GLU A O 1
ATOM 1459 N N . LEU A 1 194 ? 6.999 -13.245 -52.781 1.00 75.38 194 LEU A N 1
ATOM 1460 C CA . LEU A 1 194 ? 6.384 -12.052 -52.189 1.00 75.38 194 LEU A CA 1
ATOM 1461 C C . LEU A 1 194 ? 4.858 -12.070 -52.274 1.00 75.38 194 LEU A C 1
ATOM 1463 O O . LEU A 1 194 ? 4.188 -11.650 -51.336 1.00 75.38 194 LEU A O 1
ATOM 1467 N N . ARG A 1 195 ? 4.284 -12.561 -53.379 1.00 77.81 195 ARG A N 1
ATOM 1468 C CA . ARG A 1 195 ? 2.826 -12.713 -53.503 1.00 77.81 195 ARG A CA 1
ATOM 1469 C C . ARG A 1 195 ? 2.290 -13.774 -52.549 1.00 77.81 195 ARG A C 1
ATOM 1471 O O . ARG A 1 195 ? 1.195 -13.589 -52.019 1.00 77.81 195 ARG A O 1
ATOM 1478 N N . SER A 1 196 ? 3.027 -14.863 -52.322 1.00 81.06 196 SER A N 1
ATOM 1479 C CA . SER A 1 196 ? 2.632 -15.876 -51.341 1.00 81.06 196 SER A CA 1
ATOM 1480 C C . SER A 1 196 ? 2.722 -15.365 -49.907 1.00 81.06 196 SER A C 1
ATOM 1482 O O . SER A 1 196 ? 1.774 -15.570 -49.151 1.00 81.06 196 SER A O 1
ATOM 1484 N N . GLU A 1 197 ? 3.772 -14.620 -49.562 1.00 77.94 197 GLU A N 1
ATOM 1485 C CA . GLU A 1 197 ? 3.947 -14.009 -48.240 1.00 77.94 197 GLU A CA 1
ATOM 1486 C C . GLU A 1 197 ? 2.898 -12.922 -47.970 1.00 77.94 197 GLU A C 1
ATOM 1488 O O . GLU A 1 197 ? 2.234 -12.943 -46.937 1.00 77.94 197 GLU A O 1
ATOM 1493 N N . LEU A 1 198 ? 2.612 -12.039 -48.937 1.00 79.25 198 LEU A N 1
ATOM 1494 C CA . LEU A 1 198 ? 1.512 -11.067 -48.822 1.00 79.25 198 LEU A CA 1
ATOM 1495 C C . LEU A 1 198 ? 0.159 -11.752 -48.623 1.00 79.25 198 LEU A C 1
ATOM 1497 O O . LEU A 1 198 ? -0.692 -11.265 -47.878 1.00 79.25 198 LEU A O 1
ATOM 1501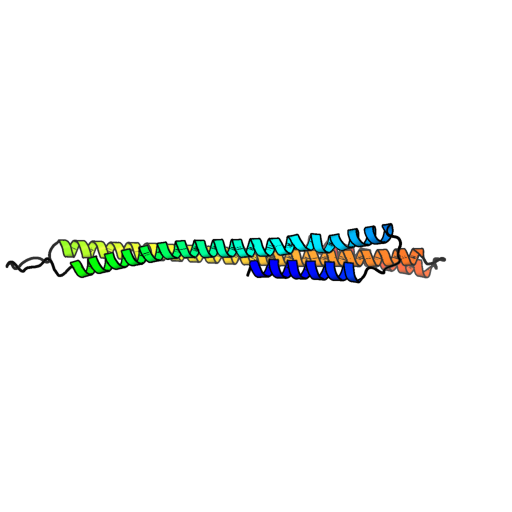 N N . ARG A 1 199 ? -0.054 -12.895 -49.280 1.00 80.06 199 ARG A N 1
ATOM 1502 C CA . ARG A 1 199 ? -1.283 -13.672 -49.130 1.00 80.06 199 ARG A CA 1
ATOM 1503 C C . ARG A 1 199 ? -1.355 -14.342 -47.757 1.00 80.06 199 ARG A C 1
ATOM 1505 O O . ARG A 1 199 ? -2.436 -14.351 -47.169 1.00 80.06 199 ARG A O 1
ATOM 1512 N N . LEU A 1 200 ? -0.241 -14.848 -47.230 1.00 81.62 200 LEU A N 1
ATOM 1513 C CA . LEU A 1 200 ? -0.151 -15.389 -45.871 1.00 81.62 200 LEU A CA 1
ATOM 1514 C C . LEU A 1 200 ? -0.399 -14.300 -44.824 1.00 81.62 200 LEU A C 1
ATOM 1516 O O . LEU A 1 200 ? -1.265 -14.495 -43.975 1.00 81.62 200 LEU A O 1
ATOM 1520 N N . LEU A 1 201 ? 0.237 -13.133 -44.956 1.00 78.81 201 LEU A N 1
ATOM 1521 C CA . LEU A 1 201 ? 0.005 -11.963 -44.104 1.00 78.81 201 LEU A CA 1
ATOM 1522 C C . LEU A 1 201 ? -1.442 -11.471 -44.168 1.00 78.81 201 LEU A C 1
ATOM 1524 O O . LEU A 1 201 ? -2.055 -11.207 -43.139 1.00 78.81 201 LEU A O 1
ATOM 1528 N N . SER A 1 202 ? -2.044 -11.406 -45.360 1.00 79.19 202 SER A N 1
ATOM 1529 C CA . SER A 1 202 ? -3.461 -11.037 -45.485 1.00 79.19 202 SER A CA 1
ATOM 1530 C C . SER A 1 202 ? -4.374 -12.024 -44.754 1.00 79.19 202 SER A C 1
ATOM 1532 O O . SER A 1 202 ? -5.385 -11.63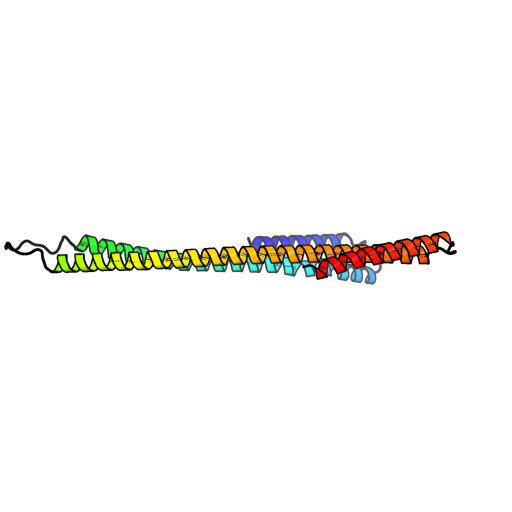0 -44.179 1.00 79.19 202 SER A O 1
ATOM 1534 N N . ARG A 1 203 ? -3.999 -13.310 -44.728 1.00 79.12 203 ARG A N 1
ATOM 1535 C CA . ARG A 1 203 ? -4.772 -14.372 -44.088 1.00 79.12 203 ARG A CA 1
ATOM 1536 C C . ARG A 1 203 ? -4.579 -14.390 -42.575 1.00 79.12 203 ARG A C 1
ATOM 1538 O O . ARG A 1 203 ? -5.546 -14.644 -41.865 1.00 79.12 203 ARG A O 1
ATOM 1545 N N . THR A 1 204 ? -3.377 -14.110 -42.076 1.00 80.75 204 THR A N 1
ATOM 1546 C CA . THR A 1 204 ? -3.118 -13.984 -40.634 1.00 80.75 204 THR A CA 1
ATOM 1547 C C . THR A 1 204 ? -3.748 -12.718 -40.067 1.00 80.75 204 THR A C 1
ATOM 1549 O O . THR A 1 204 ? -4.373 -12.788 -39.013 1.00 80.75 204 THR A O 1
ATOM 1552 N N . ILE A 1 205 ? -3.692 -11.595 -40.791 1.00 77.62 205 ILE A N 1
ATOM 1553 C CA . ILE A 1 205 ? -4.394 -10.358 -40.424 1.00 77.62 205 ILE A CA 1
ATOM 1554 C C . ILE A 1 205 ? -5.913 -10.575 -40.441 1.00 77.62 205 ILE A C 1
ATOM 1556 O O . ILE A 1 205 ? -6.584 -10.198 -39.485 1.00 77.62 205 ILE A O 1
ATOM 1560 N N . ALA A 1 206 ? -6.459 -11.236 -41.470 1.00 76.88 206 ALA A N 1
ATOM 1561 C CA . ALA A 1 206 ? -7.882 -11.572 -41.519 1.00 76.88 206 ALA A CA 1
ATOM 1562 C C . ALA A 1 206 ? -8.300 -12.475 -40.347 1.00 76.88 206 ALA A C 1
ATOM 1564 O O . ALA A 1 206 ? -9.296 -12.190 -39.699 1.00 76.88 206 ALA A O 1
ATOM 1565 N N . ALA A 1 207 ? -7.517 -13.505 -40.014 1.00 74.94 207 ALA A N 1
ATOM 1566 C CA . ALA A 1 207 ? -7.804 -14.386 -38.880 1.00 74.94 207 ALA A CA 1
ATOM 1567 C C . ALA A 1 207 ? -7.690 -13.677 -37.515 1.00 74.94 207 ALA A C 1
ATOM 1569 O O . ALA A 1 207 ? -8.431 -14.001 -36.591 1.00 74.94 207 ALA A O 1
ATOM 1570 N N . ALA A 1 208 ? -6.778 -12.710 -37.375 1.00 70.19 208 ALA A N 1
ATOM 1571 C CA . ALA A 1 208 ? -6.650 -11.897 -36.166 1.00 70.19 208 ALA A CA 1
ATOM 1572 C C . ALA A 1 208 ? -7.814 -10.900 -36.002 1.00 70.19 208 ALA A C 1
ATOM 1574 O O . ALA A 1 208 ? -8.234 -10.629 -34.879 1.00 70.19 208 ALA A O 1
ATOM 1575 N N . LEU A 1 209 ? -8.348 -10.379 -37.113 1.00 67.81 209 LEU A N 1
ATOM 1576 C CA . LEU A 1 209 ? -9.526 -9.505 -37.137 1.00 67.81 209 LEU A CA 1
ATOM 1577 C C . LEU A 1 209 ? -10.836 -10.268 -36.899 1.00 67.81 209 LEU A C 1
ATOM 1579 O O . LEU A 1 209 ? -11.682 -9.777 -36.161 1.00 67.81 209 LEU A O 1
ATOM 1583 N N . ASP A 1 210 ? -10.982 -11.468 -37.461 1.00 67.56 210 ASP A N 1
ATOM 1584 C CA . ASP A 1 210 ? -12.170 -12.322 -37.292 1.00 67.56 210 ASP A CA 1
ATOM 1585 C C . ASP A 1 210 ? -12.347 -12.738 -35.821 1.00 67.56 210 ASP A C 1
ATOM 1587 O O . ASP A 1 210 ? -13.426 -12.655 -35.243 1.00 67.56 210 ASP A O 1
ATOM 1591 N N . LYS A 1 211 ? -11.232 -13.026 -35.138 1.00 57.53 211 LYS A N 1
ATOM 1592 C CA . LYS A 1 211 ? -11.214 -13.351 -33.706 1.00 57.53 211 LYS A CA 1
ATOM 1593 C C . LYS A 1 211 ? -11.609 -12.181 -32.786 1.00 57.53 211 LYS A C 1
ATOM 1595 O O . LYS A 1 211 ? -11.856 -12.412 -31.610 1.00 57.53 211 LYS A O 1
ATOM 1600 N N . ARG A 1 212 ? -11.654 -10.940 -33.295 1.00 54.72 212 ARG A N 1
ATOM 1601 C CA . ARG A 1 212 ? -12.176 -9.757 -32.581 1.00 54.72 212 ARG A CA 1
ATOM 1602 C C . ARG A 1 212 ? -13.684 -9.547 -32.766 1.00 54.72 212 ARG A C 1
ATOM 1604 O O . ARG A 1 212 ? -14.225 -8.685 -32.085 1.00 54.72 212 ARG A O 1
ATOM 1611 N N . GLN A 1 213 ? -14.335 -10.242 -33.702 1.00 52.03 213 GLN A N 1
ATOM 1612 C CA . GLN A 1 213 ? -15.777 -10.104 -33.955 1.00 52.03 213 GLN A CA 1
ATOM 1613 C C . GLN A 1 213 ? -16.640 -11.123 -33.193 1.00 52.03 213 GLN A C 1
ATOM 1615 O O . GLN A 1 213 ? -17.840 -10.890 -33.071 1.00 52.03 213 GLN A O 1
ATOM 1620 N N . ASP A 1 214 ? -16.036 -12.193 -32.665 1.00 47.25 214 ASP A N 1
ATOM 1621 C CA . ASP A 1 214 ? -16.722 -13.266 -31.925 1.00 47.25 214 ASP A CA 1
ATOM 1622 C C . ASP A 1 214 ? -16.628 -13.155 -30.379 1.00 47.25 214 ASP A C 1
ATOM 1624 O O . ASP A 1 214 ? -17.289 -13.932 -29.687 1.00 47.25 214 ASP A O 1
ATOM 1628 N N . ASP A 1 215 ? -15.845 -12.207 -29.839 1.00 44.53 215 ASP A N 1
ATOM 1629 C CA . ASP A 1 215 ? -15.767 -11.844 -28.399 1.00 44.53 215 ASP A CA 1
ATOM 1630 C C . ASP A 1 215 ? -16.537 -10.530 -28.136 1.00 44.53 215 ASP A C 1
ATOM 1632 O O . ASP A 1 215 ? -17.232 -10.439 -27.094 1.00 44.53 215 ASP A O 1
#